Protein AF-A0A3C0NN36-F1 (afdb_monomer_lite)

Secondary structure (DSSP, 8-state):
-----------------------PPP-----------EEE--HHHHHHHHS---PPPTT-EEEEEEEE-SSS-EEEEEEEETTEEEEEEEEE-SS----S------SEEEE--STT--EEEE-TTS-EEEEEEETTTTEEEEEEESS---HHHHHHHHHHHTHHHHSTTHHHHHHHHHHHHHHHHHH--TTSTTHHHHHHHHHHHHHHHHHHH---HHHHHHHHHHHHHTS-HHHHHHHHHHHHHHHHHHHHHHSTTHHHHHHHTT---SS-S---HHHHHHHHHTT---

Structure (mmCIF, N/CA/C/O backbone):
data_AF-A0A3C0NN36-F1
#
_entry.id   AF-A0A3C0NN36-F1
#
loop_
_atom_site.group_PDB
_atom_site.id
_atom_site.type_symbol
_atom_site.label_atom_id
_atom_site.label_alt_id
_atom_site.label_comp_id
_atom_site.label_asym_id
_atom_site.label_entity_id
_atom_site.label_seq_id
_atom_site.pdbx_PDB_ins_code
_atom_site.Cartn_x
_atom_site.Cartn_y
_atom_site.Cartn_z
_atom_site.occupancy
_atom_site.B_iso_or_equiv
_atom_site.auth_seq_id
_atom_site.auth_comp_id
_atom_site.auth_asym_id
_atom_site.auth_atom_id
_atom_site.pdbx_PDB_model_num
ATOM 1 N N . MET A 1 1 ? 16.542 -74.722 32.883 1.00 35.75 1 MET A N 1
ATOM 2 C CA . MET A 1 1 ? 17.658 -73.928 33.433 1.00 35.75 1 MET A CA 1
ATOM 3 C C . MET A 1 1 ? 17.078 -72.671 34.046 1.00 35.75 1 MET A C 1
ATOM 5 O O . MET A 1 1 ? 16.357 -71.984 33.346 1.00 35.75 1 MET A O 1
ATOM 9 N N . LYS A 1 2 ? 17.366 -72.467 35.339 1.00 32.50 2 LYS A N 1
ATOM 10 C CA . LYS A 1 2 ? 17.541 -71.186 36.047 1.00 32.50 2 LYS A CA 1
ATOM 11 C C . LYS A 1 2 ? 16.481 -70.099 35.776 1.00 32.50 2 LYS A C 1
ATOM 13 O O . LYS A 1 2 ? 16.510 -69.472 34.733 1.00 32.50 2 LYS A O 1
ATOM 18 N N . HIS A 1 3 ? 15.545 -69.918 36.720 1.00 31.27 3 HIS A N 1
ATOM 19 C CA . HIS A 1 3 ? 15.544 -68.795 37.695 1.00 31.27 3 HIS A CA 1
ATOM 20 C C . HIS A 1 3 ? 14.822 -67.567 37.094 1.00 31.27 3 HIS A C 1
ATOM 22 O O . HIS A 1 3 ? 15.122 -67.204 35.975 1.00 31.27 3 HIS A O 1
ATOM 28 N N . ILE A 1 4 ? 13.852 -66.873 37.694 1.00 40.53 4 ILE A N 1
ATOM 29 C CA . ILE A 1 4 ? 13.549 -66.502 39.087 1.00 40.53 4 ILE A CA 1
ATOM 30 C C . ILE A 1 4 ? 12.122 -65.882 39.019 1.00 40.53 4 ILE A C 1
ATOM 32 O O . ILE A 1 4 ? 11.833 -65.160 38.076 1.00 40.53 4 ILE A O 1
ATOM 36 N N . ALA A 1 5 ? 11.138 -66.353 39.799 1.00 37.25 5 ALA A N 1
ATOM 37 C CA . ALA A 1 5 ? 10.715 -65.777 41.090 1.00 37.25 5 ALA A CA 1
ATOM 38 C C . ALA A 1 5 ? 10.048 -64.378 40.943 1.00 37.25 5 ALA A C 1
ATOM 40 O O . ALA A 1 5 ? 10.604 -63.518 40.286 1.00 37.25 5 ALA A O 1
ATOM 41 N N . LYS A 1 6 ? 8.913 -64.020 41.562 1.00 36.88 6 LYS A N 1
ATOM 42 C CA . LYS A 1 6 ? 8.220 -64.523 42.761 1.00 36.88 6 LYS A CA 1
ATOM 43 C C . LYS A 1 6 ? 7.000 -63.593 43.029 1.00 36.88 6 LYS A C 1
ATOM 45 O O . LYS A 1 6 ? 7.168 -62.395 42.865 1.00 36.88 6 LYS A O 1
ATOM 50 N N . ILE A 1 7 ? 5.913 -64.149 43.600 1.00 42.41 7 ILE A N 1
ATOM 51 C CA . ILE A 1 7 ? 5.142 -63.615 44.767 1.00 42.41 7 ILE A CA 1
ATOM 52 C C . ILE A 1 7 ? 4.245 -62.372 44.533 1.00 42.41 7 ILE A C 1
ATOM 54 O O . ILE A 1 7 ? 4.654 -61.451 43.854 1.00 42.41 7 ILE A O 1
ATOM 58 N N . PHE A 1 8 ? 3.072 -62.163 45.148 1.00 36.00 8 PHE A N 1
ATOM 59 C CA . PHE A 1 8 ? 2.080 -62.922 45.939 1.00 36.00 8 PHE A 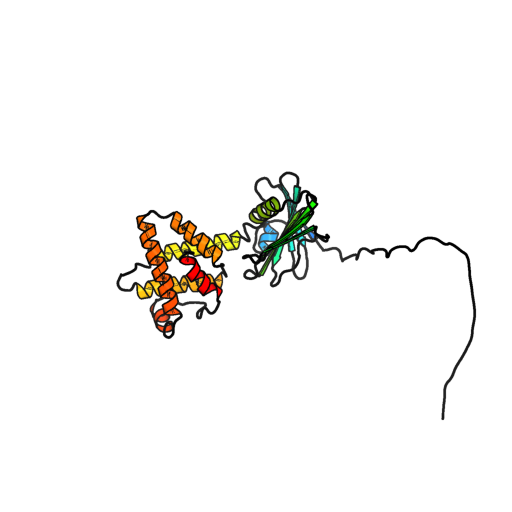CA 1
ATOM 60 C C . PHE A 1 8 ? 1.055 -61.873 46.443 1.00 36.00 8 PHE A C 1
ATOM 62 O O . PHE A 1 8 ? 1.463 -60.762 46.755 1.00 36.00 8 PHE A O 1
ATOM 69 N N . CYS A 1 9 ? -0.208 -62.286 46.612 1.00 29.52 9 CYS A N 1
ATOM 70 C CA . CYS A 1 9 ? -1.279 -61.714 47.462 1.00 29.52 9 CYS A CA 1
ATOM 71 C C . CYS A 1 9 ? -1.789 -60.270 47.247 1.00 29.52 9 CYS A C 1
ATOM 73 O O . CYS A 1 9 ? -1.018 -59.326 47.243 1.00 29.52 9 CYS A O 1
ATOM 75 N N . LEU A 1 10 ? -3.086 -60.028 46.988 1.00 30.42 10 LEU A N 1
ATOM 76 C CA . LEU A 1 10 ? -4.336 -60.278 47.757 1.00 30.42 10 LEU A CA 1
ATOM 77 C C . LEU A 1 10 ? -4.675 -59.121 48.724 1.00 30.42 10 LEU A C 1
ATOM 79 O O . LEU A 1 10 ? -3.832 -58.756 49.530 1.00 30.42 10 LEU A O 1
ATOM 83 N N . LEU A 1 11 ? -5.948 -58.680 48.662 1.00 31.83 11 LEU A N 1
ATOM 84 C CA . LEU A 1 11 ? -6.780 -57.861 49.583 1.00 31.83 11 LEU A CA 1
ATOM 85 C C . LEU A 1 11 ? -7.276 -56.551 48.933 1.00 31.83 11 LEU A C 1
ATOM 87 O O . LEU A 1 11 ? -6.484 -55.689 48.590 1.00 31.83 11 LEU A O 1
ATOM 91 N N . LEU A 1 12 ? -8.551 -56.447 48.530 1.00 31.83 12 LEU A N 1
ATOM 92 C CA . LEU A 1 12 ? -9.791 -56.303 49.326 1.00 31.83 12 LEU A CA 1
ATOM 93 C C . LEU A 1 12 ? -9.972 -54.877 49.876 1.00 31.83 12 LEU A C 1
ATOM 95 O O . LEU A 1 12 ? -9.331 -54.524 50.855 1.00 31.83 12 LEU A O 1
ATOM 99 N N . ALA A 1 13 ? -10.922 -54.123 49.312 1.00 33.84 13 ALA A N 1
ATOM 100 C CA . ALA A 1 13 ? -11.957 -53.414 50.076 1.00 33.84 13 ALA A CA 1
ATOM 101 C C . ALA A 1 13 ? -12.976 -52.769 49.125 1.00 33.84 13 ALA A C 1
ATOM 103 O O . ALA A 1 13 ? -12.700 -51.803 48.421 1.00 33.84 13 ALA A O 1
ATOM 104 N N . LEU A 1 14 ? -14.171 -53.351 49.141 1.00 31.34 14 LEU A N 1
ATOM 105 C CA . LEU A 1 14 ? -15.416 -52.806 48.630 1.00 31.34 14 LEU A CA 1
ATOM 106 C C . LEU A 1 14 ? -15.904 -51.730 49.617 1.00 31.34 14 LEU A C 1
ATOM 108 O O . LEU A 1 14 ? -16.084 -52.041 50.793 1.00 31.34 14 LEU A O 1
ATOM 112 N N . VAL A 1 15 ? -16.174 -50.508 49.154 1.00 39.72 15 VAL A N 1
ATOM 113 C CA . VAL A 1 15 ? -17.079 -49.578 49.849 1.00 39.72 15 VAL A CA 1
ATOM 114 C C . VAL A 1 15 ? -18.108 -49.085 48.836 1.00 39.72 15 VAL A C 1
ATOM 116 O O . VAL A 1 15 ? -17.800 -48.337 47.915 1.00 39.72 15 VAL A O 1
ATOM 119 N N . LEU A 1 16 ? -19.334 -49.572 49.010 1.00 35.75 16 LEU A N 1
ATOM 120 C CA . LEU A 1 16 ? -20.566 -49.033 48.443 1.00 35.75 16 LEU A CA 1
ATOM 121 C C . LEU A 1 16 ? -21.099 -47.950 49.386 1.00 35.75 16 LEU A C 1
ATOM 123 O O . LEU A 1 16 ? -21.159 -48.201 50.586 1.00 35.75 16 LEU A O 1
ATOM 127 N N . LEU A 1 17 ? -21.529 -46.814 48.827 1.00 36.34 17 LEU A N 1
ATOM 128 C CA . LEU A 1 17 ? -22.678 -45.973 49.225 1.00 36.34 17 LEU A CA 1
ATOM 129 C C . LEU A 1 17 ? -22.714 -44.790 48.233 1.00 36.34 17 LEU A C 1
ATOM 131 O O . LEU A 1 17 ? -21.846 -43.929 48.254 1.00 36.34 17 LEU A O 1
ATOM 135 N N . ALA A 1 18 ? -23.492 -44.898 47.155 1.00 37.09 18 ALA A N 1
ATOM 136 C CA . ALA A 1 18 ? -24.889 -44.456 47.043 1.00 37.09 18 ALA A CA 1
ATOM 137 C C . ALA A 1 18 ? -25.019 -42.950 46.736 1.00 37.09 18 ALA A C 1
ATOM 139 O O . ALA A 1 18 ? -24.800 -42.105 47.595 1.00 37.09 18 ALA A O 1
ATOM 140 N N . GLY A 1 19 ? -25.438 -42.644 45.503 1.00 29.39 19 GLY A N 1
ATOM 141 C CA . GLY A 1 19 ? -25.801 -41.299 45.058 1.00 29.39 19 GLY A CA 1
ATOM 142 C C . GLY A 1 19 ? -26.013 -41.230 43.545 1.00 29.39 19 GLY A C 1
ATOM 143 O O . GLY A 1 19 ? -25.110 -40.855 42.809 1.00 29.39 19 GLY A O 1
ATOM 144 N N . CYS A 1 20 ? -27.196 -41.625 43.066 1.00 34.19 20 CYS A N 1
ATOM 145 C CA . CYS A 1 20 ? -27.633 -41.353 41.696 1.00 34.19 20 CYS A CA 1
ATOM 146 C C . CYS A 1 20 ? -27.751 -39.839 41.466 1.00 34.19 20 CYS A C 1
ATOM 148 O O . CYS A 1 20 ? -28.441 -39.164 42.227 1.00 34.19 20 CYS A O 1
ATOM 150 N N . GLY A 1 21 ? -27.186 -39.327 40.371 1.00 30.84 21 GLY A N 1
ATOM 151 C CA . GLY A 1 21 ? -27.529 -37.993 39.886 1.00 30.84 21 GLY A CA 1
ATOM 152 C C . GLY A 1 21 ? -26.553 -37.415 38.868 1.00 30.84 21 GLY A C 1
ATOM 153 O O . GLY A 1 21 ? -25.523 -36.892 39.259 1.00 30.84 21 GLY A O 1
ATOM 154 N N . ARG A 1 22 ? -26.972 -37.429 37.594 1.00 29.44 22 ARG A N 1
ATOM 155 C CA . ARG A 1 22 ? -26.527 -36.576 36.471 1.00 29.44 22 ARG A CA 1
ATOM 156 C C . ARG A 1 22 ? -25.061 -36.715 36.025 1.00 29.44 22 ARG A C 1
ATOM 158 O O . ARG A 1 22 ? -24.128 -36.344 36.720 1.00 29.44 22 ARG A O 1
ATOM 165 N N . THR A 1 23 ? -24.892 -37.173 34.785 1.00 31.81 23 THR A N 1
ATOM 166 C CA . THR A 1 23 ? -23.692 -36.962 33.965 1.00 31.81 23 THR A CA 1
ATOM 167 C C . THR A 1 23 ? -23.303 -35.484 33.989 1.00 31.81 23 THR A C 1
ATOM 169 O O . THR A 1 23 ? -24.017 -34.651 33.431 1.00 31.81 23 THR A O 1
ATOM 172 N N . ALA A 1 24 ? -22.199 -35.164 34.663 1.00 32.88 24 ALA A N 1
ATOM 173 C CA . ALA A 1 24 ? -21.549 -33.870 34.548 1.00 32.88 24 ALA A CA 1
ATOM 174 C C . ALA A 1 24 ? -20.870 -33.789 33.174 1.00 32.88 24 ALA A C 1
ATOM 176 O O . ALA A 1 24 ? -20.161 -34.713 32.771 1.00 32.88 24 ALA A O 1
ATOM 177 N N . ALA A 1 25 ? -21.147 -32.705 32.452 1.00 33.16 25 ALA A N 1
ATOM 178 C CA . ALA A 1 25 ? -20.439 -32.325 31.238 1.00 33.16 25 ALA A CA 1
ATOM 179 C C . ALA A 1 25 ? -18.929 -32.186 31.526 1.00 33.16 25 ALA A C 1
ATOM 181 O O . ALA A 1 25 ? -18.571 -31.858 32.662 1.00 33.16 25 ALA A O 1
ATOM 182 N N . PRO A 1 26 ? -18.046 -32.423 30.538 1.00 36.31 26 PRO A N 1
ATOM 183 C CA . PRO A 1 26 ? -16.626 -32.157 30.712 1.00 36.31 26 PRO A CA 1
ATOM 184 C C . PRO A 1 26 ? -16.450 -30.677 31.061 1.00 36.31 26 PRO A C 1
ATOM 186 O O . PRO A 1 26 ? -16.914 -29.790 30.348 1.00 36.31 26 PRO A O 1
ATOM 189 N N . THR A 1 27 ? -15.835 -30.418 32.209 1.00 32.06 27 THR A N 1
ATOM 190 C CA . THR A 1 27 ? -15.406 -29.087 32.618 1.00 32.06 27 THR A CA 1
ATOM 191 C C . THR A 1 27 ? -14.339 -28.613 31.642 1.00 32.06 27 THR A C 1
ATOM 193 O O . THR A 1 27 ? -13.264 -29.206 31.579 1.00 32.06 27 THR A O 1
ATOM 196 N N . ASN A 1 28 ? -14.644 -27.556 30.888 1.00 43.16 28 ASN A N 1
ATOM 197 C CA . ASN A 1 28 ? -13.643 -26.750 30.201 1.00 43.16 28 ASN A CA 1
ATOM 198 C C . ASN A 1 28 ? -12.726 -26.161 31.274 1.00 43.16 28 ASN A C 1
ATOM 200 O O . ASN A 1 28 ? -13.074 -25.167 31.913 1.00 43.16 28 ASN A O 1
ATOM 204 N N . GLU A 1 29 ? -11.587 -26.802 31.521 1.00 33.44 29 GLU A N 1
ATOM 205 C CA . GLU A 1 29 ? -10.509 -26.120 32.218 1.00 33.44 29 GLU A CA 1
ATOM 206 C C . GLU A 1 29 ? -10.035 -24.986 31.303 1.00 33.44 29 GLU A C 1
ATOM 208 O O . GLU A 1 29 ? -9.708 -25.248 30.141 1.00 33.44 29 GLU A O 1
ATOM 213 N N . PRO A 1 30 ? -10.027 -23.726 31.770 1.00 42.69 30 P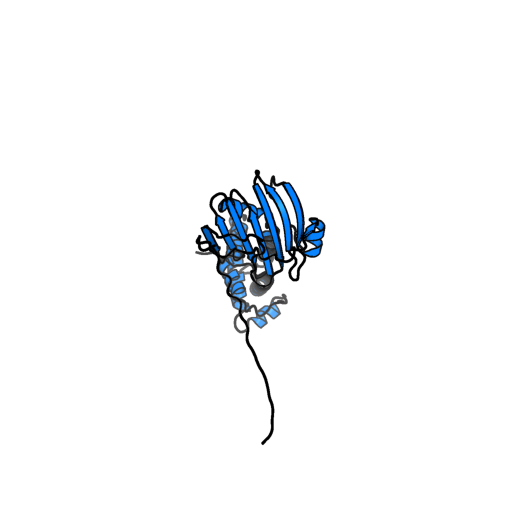RO A N 1
ATOM 214 C CA . PRO A 1 30 ? -9.359 -22.676 31.032 1.00 42.69 30 PRO A CA 1
ATOM 215 C C . PRO A 1 30 ? -7.890 -23.080 30.967 1.00 42.69 30 PRO A C 1
ATOM 217 O O . PRO A 1 30 ? -7.223 -23.180 31.997 1.00 42.69 30 PRO A O 1
ATOM 220 N N . THR A 1 31 ? -7.388 -23.353 29.766 1.00 43.16 31 THR A N 1
ATOM 221 C CA . THR A 1 31 ? -5.952 -23.429 29.522 1.00 43.16 31 THR A CA 1
ATOM 222 C C . THR A 1 31 ? -5.362 -22.107 29.985 1.00 43.16 31 THR A C 1
ATOM 224 O O . THR A 1 31 ? -5.487 -21.091 29.306 1.00 43.16 31 THR A O 1
ATOM 227 N N . THR A 1 32 ? -4.766 -22.102 31.177 1.00 44.03 32 THR A N 1
ATOM 228 C CA . THR A 1 32 ? -3.974 -20.989 31.689 1.00 44.03 32 THR A CA 1
ATOM 229 C C . THR A 1 32 ? -2.731 -20.890 30.816 1.00 44.03 32 THR A C 1
ATOM 231 O O . THR A 1 32 ? -1.690 -21.470 31.127 1.00 44.03 32 THR A O 1
ATOM 234 N N . GLY A 1 33 ? -2.869 -20.213 29.675 1.00 46.41 33 GLY A N 1
ATOM 235 C CA . GLY A 1 33 ? -1.741 -19.721 28.905 1.00 46.41 33 GLY A CA 1
ATOM 236 C C . GLY A 1 33 ? -0.891 -18.851 29.821 1.00 46.41 33 GLY A C 1
ATOM 237 O O . GLY A 1 33 ? -1.427 -18.110 30.650 1.00 46.41 33 GLY A O 1
ATOM 238 N N . MET A 1 34 ? 0.430 -18.997 29.728 1.00 51.78 34 MET A N 1
ATOM 239 C CA . MET A 1 34 ? 1.367 -18.099 30.403 1.00 51.78 34 MET A CA 1
ATOM 240 C C . MET A 1 34 ? 0.909 -16.645 30.215 1.00 51.78 34 MET A C 1
ATOM 242 O O . MET A 1 34 ? 0.470 -16.305 29.114 1.00 51.78 34 MET A O 1
ATOM 246 N N . PRO A 1 35 ? 0.979 -15.798 31.259 1.00 46.66 35 PRO A N 1
ATOM 247 C CA . PRO A 1 35 ? 0.617 -14.398 31.126 1.00 46.66 35 PRO A CA 1
ATOM 248 C C . PRO A 1 35 ? 1.449 -13.806 29.995 1.00 46.66 35 PRO A C 1
ATOM 250 O O . PRO A 1 35 ? 2.678 -13.837 30.044 1.00 46.66 35 PRO A O 1
ATOM 253 N N . ASN A 1 36 ? 0.757 -13.327 28.967 1.00 54.31 36 ASN A N 1
ATOM 254 C CA . ASN A 1 36 ? 1.362 -12.609 27.867 1.00 54.31 36 ASN A CA 1
ATOM 255 C C . ASN A 1 36 ? 2.050 -11.375 28.477 1.00 54.31 36 ASN A C 1
ATOM 257 O O . ASN A 1 36 ? 1.334 -10.551 29.056 1.00 54.31 36 ASN A O 1
ATOM 261 N N . PRO A 1 37 ? 3.392 -11.268 28.485 1.00 75.12 37 PRO A N 1
ATOM 262 C CA . PRO A 1 37 ? 4.069 -10.198 29.198 1.00 75.12 37 PRO A CA 1
ATOM 263 C C . PRO A 1 37 ? 3.862 -8.886 28.436 1.00 75.12 37 PRO A C 1
ATOM 265 O O . PRO A 1 37 ? 4.662 -8.501 27.588 1.00 75.12 37 PRO A O 1
ATOM 268 N N . GLN A 1 38 ? 2.744 -8.219 28.721 1.00 85.94 38 GLN A N 1
ATOM 269 C CA . GLN A 1 38 ? 2.460 -6.879 28.233 1.00 85.94 38 GLN A CA 1
ATOM 270 C C . GLN A 1 38 ? 3.318 -5.894 29.020 1.00 85.94 38 GLN A C 1
ATOM 272 O O . GLN A 1 38 ? 3.230 -5.806 30.247 1.00 85.94 38 GLN A O 1
ATOM 277 N N . LYS A 1 39 ? 4.157 -5.155 28.304 1.00 90.62 39 LYS A N 1
ATOM 278 C CA . LYS A 1 39 ? 4.941 -4.048 28.830 1.00 90.62 39 LYS A CA 1
ATOM 279 C C . LYS A 1 39 ? 4.281 -2.751 28.378 1.00 90.62 39 LYS A C 1
ATOM 281 O O . LYS A 1 39 ? 4.129 -2.532 27.181 1.00 90.62 39 LYS A O 1
ATOM 286 N N . GLU A 1 40 ? 3.893 -1.904 29.324 1.00 94.31 40 GLU A N 1
ATOM 287 C CA . GLU A 1 40 ? 3.430 -0.546 29.019 1.00 94.31 40 GLU A CA 1
ATOM 288 C C . GLU A 1 40 ? 4.513 0.214 28.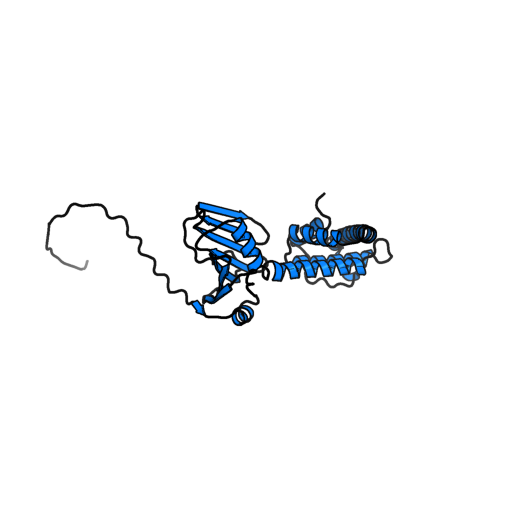239 1.00 94.31 40 GLU A C 1
ATOM 290 O O . GLU A 1 40 ? 5.712 0.055 28.501 1.00 94.31 40 GLU A O 1
ATOM 295 N N . SER A 1 41 ? 4.096 0.984 27.239 1.00 92.75 41 SER A N 1
ATOM 296 C CA . SER A 1 41 ? 4.987 1.600 26.260 1.00 92.75 41 SER A CA 1
ATOM 297 C C . SER A 1 41 ? 4.486 2.986 25.838 1.00 92.75 41 SER A C 1
ATOM 299 O O . SER A 1 41 ? 3.672 3.611 26.511 1.00 92.75 41 SER A O 1
ATOM 301 N N . SER A 1 42 ? 5.019 3.510 24.739 1.00 88.38 42 SER A N 1
ATOM 302 C CA . SER A 1 42 ? 4.649 4.801 24.164 1.00 88.38 42 SER A CA 1
ATOM 303 C C . SER A 1 42 ? 4.729 4.745 22.644 1.00 88.38 42 SER A C 1
ATOM 305 O O . SER A 1 42 ? 5.466 3.930 22.087 1.00 88.38 42 SER A O 1
ATOM 307 N N . GLU A 1 43 ? 4.046 5.669 21.973 1.00 83.12 43 GLU A N 1
ATOM 308 C CA . GLU A 1 43 ? 4.137 5.852 20.520 1.00 83.12 43 GLU A CA 1
ATOM 309 C C . GLU A 1 43 ? 5.596 5.952 20.030 1.00 83.12 43 GLU A C 1
ATOM 311 O O . GLU A 1 43 ? 5.974 5.299 19.061 1.00 83.12 43 GLU A O 1
ATOM 316 N N . SER A 1 44 ? 6.456 6.705 20.731 1.00 73.19 44 SER A N 1
ATOM 317 C CA . SER A 1 44 ? 7.871 6.858 20.354 1.00 73.19 44 SER A CA 1
ATOM 318 C C . SER A 1 44 ? 8.682 5.564 20.489 1.00 73.19 44 SER A C 1
ATOM 320 O O . SER A 1 44 ? 9.579 5.309 19.682 1.00 73.19 44 SER A O 1
ATOM 322 N N . GLU A 1 45 ? 8.394 4.739 21.500 1.00 79.88 45 GLU A N 1
ATOM 323 C CA . GLU A 1 45 ? 9.050 3.435 21.665 1.00 79.88 45 GLU A CA 1
ATOM 324 C C . GLU A 1 45 ? 8.573 2.448 20.593 1.00 79.88 45 GLU A C 1
ATOM 326 O O . GLU A 1 45 ? 9.394 1.732 20.017 1.00 79.88 45 GLU A O 1
ATOM 331 N N . ILE A 1 46 ? 7.279 2.470 20.260 1.00 81.19 46 ILE A N 1
ATOM 332 C CA . ILE A 1 46 ? 6.708 1.680 19.165 1.00 81.19 46 ILE A CA 1
ATOM 333 C C . ILE A 1 46 ? 7.348 2.076 17.831 1.00 81.19 46 ILE A C 1
ATOM 335 O O . ILE A 1 46 ? 7.864 1.204 17.136 1.00 81.19 46 ILE A O 1
ATOM 339 N N . LEU A 1 47 ? 7.439 3.371 17.519 1.00 75.25 47 LEU A N 1
ATOM 340 C CA . LEU A 1 47 ? 8.124 3.855 16.317 1.00 75.25 47 LEU A CA 1
ATOM 341 C C . LEU A 1 47 ? 9.581 3.390 16.263 1.00 75.25 47 LEU A C 1
ATOM 343 O O . LEU A 1 47 ? 10.043 2.903 15.236 1.00 75.25 47 LEU A O 1
ATOM 347 N N . THR A 1 48 ? 10.303 3.493 17.378 1.00 69.56 48 THR A N 1
ATOM 348 C CA . THR A 1 48 ? 11.715 3.089 17.439 1.00 69.56 48 THR A CA 1
ATOM 349 C C . THR A 1 48 ? 11.896 1.590 17.197 1.00 69.56 48 THR A C 1
ATOM 351 O O . THR A 1 48 ? 12.859 1.182 16.552 1.00 69.56 48 THR A O 1
ATOM 354 N N . ARG A 1 49 ? 10.997 0.757 17.731 1.00 76.38 49 ARG A N 1
ATOM 355 C CA . ARG A 1 49 ? 11.140 -0.704 17.697 1.00 76.38 49 ARG A CA 1
ATOM 356 C C . ARG A 1 49 ? 10.558 -1.341 16.439 1.00 76.38 49 ARG A C 1
ATOM 358 O O . ARG A 1 49 ? 11.103 -2.330 15.965 1.00 76.38 49 ARG A O 1
ATOM 365 N N . PHE A 1 50 ? 9.461 -0.794 15.933 1.00 77.00 50 PHE A N 1
ATOM 366 C CA . PHE A 1 50 ? 8.679 -1.375 14.843 1.00 77.00 50 PHE A CA 1
ATOM 367 C C . PHE A 1 50 ? 8.766 -0.566 13.547 1.00 77.00 50 PHE A C 1
ATOM 369 O O . PHE A 1 50 ? 8.284 -1.028 12.519 1.00 77.00 50 PHE A O 1
ATOM 376 N N . GLY A 1 51 ? 9.370 0.626 13.578 1.00 69.69 51 GLY A N 1
ATOM 377 C CA . GLY A 1 51 ? 9.524 1.480 12.400 1.00 69.69 51 GLY A CA 1
ATOM 378 C C . GLY A 1 51 ? 8.215 2.093 11.901 1.00 69.69 51 GLY A C 1
ATOM 379 O O . GLY A 1 51 ? 8.185 2.607 10.789 1.00 69.69 51 GLY A O 1
ATOM 380 N N . THR A 1 52 ? 7.142 2.045 12.696 1.00 69.12 52 THR A N 1
ATOM 381 C CA . THR A 1 52 ? 5.810 2.510 12.294 1.00 69.12 52 THR A CA 1
ATOM 382 C C . THR A 1 52 ? 5.097 3.277 13.405 1.00 69.12 52 THR A C 1
ATOM 384 O O . THR A 1 52 ? 5.416 3.139 14.586 1.00 69.12 52 THR A O 1
ATOM 387 N N . VAL A 1 53 ? 4.108 4.077 13.013 1.00 71.69 53 VAL A N 1
ATOM 388 C CA . VAL A 1 53 ? 3.199 4.795 13.911 1.00 71.69 53 VAL A CA 1
ATOM 389 C C . VAL A 1 53 ? 1.805 4.196 13.757 1.00 71.69 53 VAL A C 1
ATOM 391 O O . VAL A 1 53 ? 1.329 4.025 12.639 1.00 71.69 53 VAL A O 1
ATOM 394 N N . MET A 1 54 ? 1.130 3.908 14.869 1.00 79.88 54 MET A N 1
ATOM 395 C CA . MET A 1 54 ? -0.309 3.629 14.858 1.00 79.88 54 MET A CA 1
ATOM 396 C C . MET A 1 54 ? -1.040 4.962 14.977 1.00 79.88 54 MET A C 1
ATOM 398 O O . MET A 1 54 ? -0.908 5.641 15.993 1.00 79.88 54 MET A O 1
ATOM 402 N N . ARG A 1 55 ? -1.764 5.377 13.931 1.00 82.56 55 ARG A N 1
ATOM 403 C CA . ARG A 1 55 ? -2.478 6.658 13.958 1.00 82.56 55 ARG A CA 1
ATOM 404 C C . ARG A 1 55 ? -3.727 6.537 14.813 1.00 82.56 55 ARG A C 1
ATOM 406 O O . ARG A 1 55 ? -4.494 5.591 14.684 1.00 82.56 55 ARG A O 1
ATOM 413 N N . LEU A 1 56 ? -3.952 7.533 15.656 1.00 89.12 56 LEU A N 1
ATOM 414 C CA . LEU A 1 56 ? -5.235 7.691 16.320 1.00 89.12 56 LEU A CA 1
ATOM 415 C C . LEU A 1 56 ? -6.251 8.264 15.311 1.00 89.12 56 LEU A C 1
ATOM 417 O O . LEU A 1 56 ? -5.960 9.316 14.734 1.00 89.12 56 LEU A O 1
ATOM 421 N N . PRO A 1 57 ? -7.415 7.619 15.102 1.00 88.44 57 PRO A N 1
ATOM 422 C CA . PRO A 1 57 ? -8.490 8.148 14.262 1.00 88.44 57 PRO A CA 1
ATOM 423 C C . PRO A 1 57 ? -8.970 9.520 14.732 1.00 88.44 57 PRO A C 1
ATOM 425 O O . PRO A 1 57 ? -8.842 9.862 15.915 1.00 88.44 57 PRO A O 1
ATOM 428 N N . GLU A 1 58 ? -9.562 10.303 13.829 1.00 85.25 58 GLU A N 1
ATOM 429 C CA . GLU A 1 58 ? -10.066 11.630 14.193 1.00 85.25 58 GLU A CA 1
ATOM 430 C C . GLU A 1 58 ? -11.132 11.523 15.300 1.00 85.25 58 GLU A C 1
ATOM 432 O O . GLU A 1 58 ? -12.085 10.752 15.216 1.00 85.25 58 GLU A O 1
ATOM 437 N N . GLY A 1 59 ? -10.958 12.293 16.379 1.00 90.44 59 GLY A N 1
ATOM 438 C CA . GLY A 1 59 ? -11.851 12.252 17.542 1.00 90.44 59 GLY A CA 1
ATOM 439 C C . GLY A 1 59 ? -11.636 11.061 18.485 1.00 90.44 59 GLY A C 1
ATOM 440 O O . GLY A 1 59 ? -12.335 10.965 19.496 1.00 90.44 59 GLY A O 1
ATOM 441 N N . GLY A 1 60 ? -10.672 10.182 18.197 1.00 93.94 60 GLY A N 1
ATOM 442 C CA . GLY A 1 60 ? -10.246 9.124 19.105 1.00 93.94 60 GLY A CA 1
ATOM 443 C C . GLY A 1 60 ? -9.498 9.665 20.325 1.00 93.94 60 GLY A C 1
ATOM 444 O O . GLY A 1 60 ? -8.917 10.752 20.303 1.00 93.94 60 GLY A O 1
ATOM 445 N N . LEU A 1 61 ? -9.488 8.882 21.400 1.00 95.50 61 LEU A N 1
ATOM 446 C CA . LEU A 1 61 ? -8.695 9.124 22.603 1.00 95.50 61 LEU A CA 1
ATOM 447 C C . LEU A 1 61 ? -7.853 7.885 22.888 1.00 95.50 61 LEU A C 1
ATOM 449 O O . LEU A 1 61 ? -8.412 6.813 23.097 1.00 95.50 61 LEU A O 1
ATOM 453 N N . VAL A 1 62 ? -6.525 8.026 22.884 1.00 95.75 62 VAL A N 1
ATOM 454 C CA . VAL A 1 62 ? -5.632 6.939 23.308 1.00 95.75 62 VAL A CA 1
ATOM 455 C C . VAL A 1 62 ? -5.831 6.703 24.797 1.00 95.75 62 VAL A C 1
ATOM 457 O O . VAL A 1 62 ? -5.708 7.636 25.592 1.00 95.75 62 VAL A O 1
ATOM 460 N N . ASP A 1 63 ? -6.083 5.449 25.145 1.00 94.94 63 ASP A N 1
ATOM 461 C CA . ASP A 1 63 ? -6.112 4.990 26.524 1.00 94.94 63 ASP A CA 1
ATOM 462 C C . ASP A 1 63 ? -4.693 4.597 26.949 1.00 94.94 63 ASP A C 1
ATOM 464 O O . ASP A 1 63 ? -4.146 5.189 27.874 1.00 94.94 63 ASP A O 1
ATOM 468 N N . ASP A 1 64 ? -4.060 3.676 26.209 1.00 95.81 64 ASP A N 1
ATOM 469 C CA . ASP A 1 64 ? -2.745 3.123 26.544 1.00 95.81 64 ASP A CA 1
ATOM 470 C C . ASP A 1 64 ? -1.986 2.597 25.309 1.00 95.81 64 ASP A C 1
ATOM 472 O O . ASP A 1 64 ? -2.580 2.198 24.302 1.00 95.81 64 ASP A O 1
ATOM 476 N N . TYR A 1 65 ? -0.660 2.488 25.441 1.00 94.62 65 TYR A N 1
ATOM 477 C CA . TYR A 1 65 ? 0.209 1.749 24.521 1.00 94.62 65 TYR A CA 1
ATOM 478 C C . TYR A 1 65 ? 0.890 0.584 25.238 1.00 94.62 65 TYR A C 1
ATOM 480 O O . TYR A 1 65 ? 1.402 0.738 26.348 1.00 94.62 65 TYR A O 1
ATOM 488 N N . PHE A 1 66 ? 0.989 -0.562 24.569 1.00 95.19 66 PHE A N 1
ATOM 489 C CA . PHE A 1 66 ? 1.711 -1.728 25.072 1.00 95.19 66 PHE A CA 1
ATOM 490 C C . PHE A 1 66 ? 2.614 -2.334 24.002 1.00 95.19 66 PHE A C 1
ATOM 492 O O . PHE A 1 66 ? 2.353 -2.251 22.803 1.00 95.19 66 PHE A O 1
ATOM 499 N N . ILE A 1 67 ? 3.665 -3.008 24.456 1.00 93.88 67 ILE A N 1
ATOM 500 C CA . ILE A 1 67 ? 4.397 -3.989 23.667 1.00 93.88 67 ILE A CA 1
ATOM 501 C C . ILE A 1 67 ? 4.203 -5.344 24.326 1.00 93.88 67 ILE A C 1
ATOM 503 O O . ILE A 1 67 ? 4.471 -5.538 25.512 1.00 93.88 67 ILE A O 1
ATOM 507 N N . ILE A 1 68 ? 3.720 -6.283 23.536 1.00 93.81 68 ILE A N 1
ATOM 508 C CA . ILE A 1 68 ? 3.574 -7.675 23.906 1.00 93.81 68 ILE A CA 1
ATOM 509 C C . ILE A 1 68 ? 4.882 -8.378 23.551 1.00 93.81 68 ILE A C 1
ATOM 511 O O . ILE A 1 68 ? 5.224 -8.508 22.375 1.00 93.81 68 ILE A O 1
ATOM 515 N N . GLU A 1 69 ? 5.629 -8.797 24.568 1.00 89.56 69 GLU A N 1
ATOM 516 C CA . GLU A 1 69 ? 6.936 -9.425 24.382 1.00 89.56 69 GLU A CA 1
ATOM 517 C C . GLU A 1 69 ? 6.807 -10.899 23.973 1.00 89.56 69 GLU A C 1
ATOM 519 O O . GLU A 1 69 ? 6.080 -11.678 24.589 1.00 89.56 69 GLU A O 1
ATOM 524 N N . GLY A 1 70 ? 7.569 -11.294 22.956 1.00 83.88 70 GLY A N 1
ATOM 525 C CA . GLY A 1 70 ? 7.582 -12.645 22.402 1.00 83.88 70 GLY A CA 1
ATOM 526 C C . GLY A 1 70 ? 8.571 -12.763 21.244 1.00 83.88 70 GLY A C 1
ATOM 527 O O . GLY A 1 70 ? 9.218 -11.778 20.885 1.00 83.88 70 GLY A O 1
ATOM 528 N N . GLU A 1 71 ? 8.675 -13.963 20.662 1.00 80.06 71 GLU A N 1
ATOM 529 C CA . GLU A 1 71 ? 9.495 -14.217 19.463 1.00 80.06 71 GLU A CA 1
ATOM 530 C C . GLU A 1 71 ? 9.123 -13.254 18.328 1.00 80.06 71 GLU A C 1
ATOM 532 O O . GLU A 1 71 ? 9.999 -12.600 17.768 1.00 80.06 71 GLU A O 1
ATOM 537 N N . ASN A 1 72 ? 7.818 -13.063 18.115 1.00 84.00 72 ASN A N 1
ATOM 538 C CA . ASN A 1 72 ? 7.269 -11.980 17.310 1.00 84.00 72 ASN A CA 1
ATOM 539 C C . ASN A 1 72 ? 6.570 -10.998 18.251 1.00 84.00 72 ASN A C 1
ATOM 541 O O . ASN A 1 72 ? 5.450 -11.234 18.704 1.00 84.00 72 ASN A O 1
ATOM 545 N N . SER A 1 73 ? 7.277 -9.934 18.627 1.00 90.44 73 SER A N 1
ATOM 546 C CA . SER A 1 73 ? 6.709 -8.913 19.509 1.00 90.44 73 SER A CA 1
ATOM 547 C C . SER A 1 73 ? 5.575 -8.172 18.800 1.00 90.44 73 SER A C 1
ATOM 549 O O . SER A 1 73 ? 5.680 -7.893 17.608 1.00 90.44 73 SER A O 1
ATOM 551 N N . VAL A 1 74 ? 4.523 -7.814 19.533 1.00 94.50 74 VAL A N 1
ATOM 552 C CA . VAL A 1 74 ? 3.352 -7.113 18.980 1.00 94.50 74 VAL A CA 1
ATOM 553 C C . VAL A 1 74 ? 3.245 -5.741 19.627 1.00 94.50 74 VAL A C 1
ATOM 555 O O . VAL A 1 74 ? 3.238 -5.637 20.854 1.00 94.50 74 VAL A O 1
ATOM 558 N N . ALA A 1 75 ? 3.161 -4.686 18.824 1.00 93.81 75 ALA A N 1
ATOM 559 C CA . ALA A 1 75 ? 2.784 -3.367 19.317 1.00 93.81 75 ALA A CA 1
ATOM 560 C C . ALA A 1 75 ? 1.261 -3.296 19.448 1.00 93.81 75 ALA A C 1
ATOM 562 O O . ALA A 1 75 ? 0.549 -3.792 18.580 1.00 93.81 75 ALA A O 1
ATOM 563 N N . GLU A 1 76 ? 0.762 -2.681 20.513 1.00 95.81 76 GLU A N 1
ATOM 564 C CA . GLU A 1 76 ? -0.664 -2.529 20.787 1.00 95.81 76 GLU A CA 1
ATOM 565 C C . GLU A 1 76 ? -0.975 -1.075 21.162 1.00 95.81 76 GLU A C 1
ATOM 567 O O . GLU A 1 76 ? -0.303 -0.486 22.009 1.00 95.81 76 GLU A O 1
ATOM 572 N N . MET A 1 77 ? -2.014 -0.513 20.551 1.00 96.19 77 MET A N 1
ATOM 573 C CA . MET A 1 77 ? -2.629 0.754 20.933 1.00 96.19 77 MET A CA 1
ATOM 574 C C . MET A 1 77 ? -4.078 0.488 21.329 1.00 96.19 77 MET A C 1
ATOM 576 O O . MET A 1 77 ? -4.849 -0.073 20.549 1.00 96.19 77 MET A O 1
ATOM 580 N N . ARG A 1 78 ? -4.457 0.911 22.533 1.00 97.44 78 ARG A N 1
ATOM 581 C CA . ARG A 1 78 ? -5.844 0.898 23.001 1.00 97.44 78 ARG A CA 1
ATOM 582 C C . ARG A 1 78 ? -6.391 2.306 22.940 1.00 97.44 78 ARG A C 1
ATOM 584 O O . ARG A 1 78 ? -5.718 3.245 23.365 1.00 97.44 78 ARG A O 1
ATOM 591 N N . PHE A 1 79 ? -7.584 2.452 22.391 1.00 97.62 79 PHE A N 1
ATOM 592 C CA . PHE A 1 79 ? -8.205 3.756 22.258 1.00 97.62 79 PHE A CA 1
ATOM 593 C C . PHE A 1 79 ? -9.723 3.656 22.263 1.00 97.62 79 PHE A C 1
ATOM 595 O O . PHE A 1 79 ? -10.311 2.640 21.887 1.00 97.62 79 PHE A O 1
ATOM 602 N N . THR A 1 80 ? -10.354 4.763 22.624 1.00 97.25 80 THR A N 1
ATOM 603 C CA . THR A 1 80 ? -11.800 4.934 22.580 1.00 97.25 80 THR A CA 1
ATOM 604 C C . THR A 1 80 ? -12.172 5.844 21.413 1.00 97.25 80 THR A C 1
ATOM 606 O O . THR A 1 80 ? -11.604 6.926 21.255 1.00 97.25 80 THR A O 1
ATOM 609 N N . LEU A 1 81 ? -13.160 5.444 20.612 1.00 95.75 81 LEU A N 1
ATOM 610 C CA . LEU A 1 81 ? -13.706 6.239 19.510 1.00 95.75 81 LEU A CA 1
ATOM 611 C C . LEU A 1 81 ? -15.232 6.148 19.519 1.00 95.75 81 LEU A C 1
ATOM 613 O O . LEU A 1 81 ? -15.798 5.056 19.522 1.00 95.75 81 LEU A O 1
ATOM 617 N N . ASN A 1 82 ? -15.910 7.299 19.543 1.00 92.31 82 ASN A N 1
ATOM 618 C CA . ASN A 1 82 ? -17.377 7.396 19.570 1.00 92.31 82 ASN A CA 1
ATOM 619 C C . ASN A 1 82 ? -18.060 6.566 20.681 1.00 92.31 82 ASN A C 1
ATOM 621 O O . ASN A 1 82 ? -19.212 6.161 20.545 1.00 92.31 82 ASN A O 1
ATOM 625 N N . GLY A 1 83 ? -17.361 6.341 21.800 1.00 90.44 83 GLY A N 1
ATOM 626 C CA . GLY A 1 83 ? -17.856 5.565 22.942 1.00 90.44 83 GLY A CA 1
ATOM 627 C C . GLY A 1 83 ? -17.614 4.054 22.861 1.00 90.44 83 GLY A C 1
ATOM 628 O O . GLY A 1 83 ? -17.966 3.360 23.813 1.00 90.44 83 GLY A O 1
ATOM 629 N N . SER A 1 84 ? -17.001 3.559 21.783 1.00 93.81 84 SER A N 1
ATOM 630 C CA . SER A 1 84 ? -16.563 2.166 21.644 1.00 93.81 84 SER A CA 1
ATOM 631 C C . SER A 1 84 ? -15.064 2.035 21.899 1.00 93.81 84 SER A C 1
ATOM 633 O O . SER A 1 84 ? -14.283 2.905 21.508 1.00 93.81 84 SER A O 1
ATOM 635 N N . ASN A 1 85 ? -14.670 0.926 22.524 1.00 96.75 85 ASN A N 1
ATOM 636 C CA . ASN A 1 85 ? -13.270 0.595 22.767 1.00 96.75 85 ASN A CA 1
ATOM 637 C C . ASN A 1 85 ? -12.698 -0.176 21.580 1.00 96.75 85 ASN A C 1
ATOM 639 O O . ASN A 1 85 ? -13.330 -1.106 21.067 1.00 96.75 85 ASN A O 1
ATOM 643 N N . TYR A 1 86 ? -11.479 0.173 21.200 1.00 98.12 86 TYR A N 1
ATOM 644 C CA . TYR A 1 86 ? -10.739 -0.474 20.134 1.00 98.12 86 TYR A CA 1
ATOM 645 C C . TYR A 1 86 ? -9.344 -0.872 20.602 1.00 98.12 86 TYR A C 1
ATOM 647 O O . TYR A 1 86 ? -8.710 -0.196 21.417 1.00 98.12 86 TYR A O 1
ATOM 655 N N . ILE A 1 87 ? -8.857 -1.974 20.042 1.00 97.88 87 ILE A N 1
ATOM 656 C CA . ILE A 1 87 ? -7.482 -2.431 20.194 1.00 97.88 87 ILE A CA 1
ATOM 657 C C . ILE A 1 87 ? -6.892 -2.568 18.796 1.00 97.88 87 ILE A C 1
ATOM 659 O O . ILE A 1 87 ? -7.339 -3.393 18.003 1.00 97.88 87 ILE A O 1
ATOM 663 N N . ALA A 1 88 ? -5.885 -1.755 18.501 1.00 96.94 88 ALA A N 1
ATOM 664 C CA . ALA A 1 88 ? -5.079 -1.864 17.298 1.00 96.94 88 ALA A CA 1
ATOM 665 C C . ALA A 1 88 ? -3.768 -2.576 17.619 1.00 96.94 88 ALA A C 1
ATOM 667 O O . ALA A 1 88 ? -3.121 -2.271 18.621 1.00 96.94 88 ALA A O 1
ATOM 668 N N . ARG A 1 89 ? -3.370 -3.519 16.770 1.00 95.94 89 ARG A N 1
ATOM 669 C CA . ARG A 1 89 ? -2.136 -4.287 16.906 1.00 95.94 89 ARG A CA 1
ATOM 670 C C . ARG A 1 89 ? -1.341 -4.312 15.617 1.00 95.94 89 ARG A C 1
ATOM 672 O O . ARG A 1 89 ? -1.913 -4.309 14.531 1.00 95.94 89 ARG A O 1
ATOM 679 N N . PHE A 1 90 ? -0.025 -4.379 15.770 1.00 91.44 90 PHE A N 1
ATOM 680 C CA . PHE A 1 90 ? 0.946 -4.436 14.685 1.00 91.44 90 PHE A CA 1
ATOM 681 C C . PHE A 1 90 ? 2.042 -5.458 14.996 1.00 91.44 90 PHE A C 1
ATOM 683 O O . PHE A 1 90 ? 2.586 -5.466 16.104 1.00 91.44 90 PHE A O 1
ATOM 690 N N . MET A 1 91 ? 2.401 -6.285 14.015 1.00 90.88 91 MET A N 1
ATOM 691 C CA . MET A 1 91 ? 3.477 -7.270 14.127 1.00 90.88 91 MET A CA 1
ATOM 692 C C . MET A 1 91 ? 4.155 -7.502 12.768 1.00 90.88 91 MET A C 1
ATOM 694 O O . MET A 1 91 ? 3.462 -7.831 11.808 1.00 90.88 91 MET A O 1
ATOM 698 N N . PRO A 1 92 ? 5.492 -7.414 12.666 1.00 85.44 92 PRO A N 1
ATOM 699 C CA . PRO A 1 92 ? 6.220 -7.951 11.519 1.00 85.44 92 PRO A CA 1
ATOM 700 C C . PRO A 1 92 ? 6.042 -9.474 11.443 1.00 85.44 92 PRO A C 1
ATOM 702 O O . PRO A 1 92 ? 6.254 -10.174 12.435 1.00 85.44 92 PRO A O 1
ATOM 705 N N . ALA A 1 93 ? 5.651 -9.996 10.287 1.00 85.81 93 ALA A N 1
ATOM 706 C CA . ALA A 1 93 ? 5.392 -11.412 10.071 1.00 85.8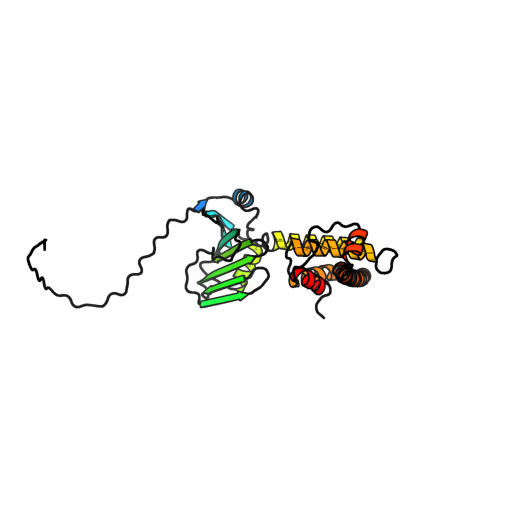1 93 ALA A CA 1
ATOM 707 C C . ALA A 1 93 ? 5.559 -11.795 8.596 1.00 85.81 93 ALA A C 1
ATOM 709 O O . ALA A 1 93 ? 5.003 -11.146 7.722 1.00 85.81 93 ALA A O 1
ATOM 710 N N . ALA A 1 94 ? 6.271 -12.888 8.312 1.00 83.38 94 ALA A N 1
ATOM 711 C CA . ALA A 1 94 ? 6.403 -13.410 6.945 1.00 83.38 94 ALA A CA 1
ATOM 712 C C . ALA A 1 94 ? 5.165 -14.196 6.468 1.00 83.38 94 ALA A C 1
ATOM 714 O O . ALA A 1 94 ? 4.992 -14.422 5.275 1.00 83.38 94 ALA A O 1
ATOM 715 N N . GLU A 1 95 ? 4.320 -14.630 7.402 1.00 88.50 95 GLU A N 1
ATOM 716 C CA . GLU A 1 95 ? 3.110 -15.408 7.149 1.00 88.50 95 GLU A CA 1
ATOM 717 C C . GLU A 1 95 ? 1.984 -14.887 8.041 1.00 88.50 95 GLU A C 1
ATOM 719 O O . GLU A 1 95 ? 2.244 -14.397 9.144 1.00 88.50 95 GLU A O 1
ATOM 724 N N . TYR A 1 96 ? 0.738 -15.030 7.584 1.00 90.25 96 TYR A N 1
ATOM 725 C CA . TYR A 1 96 ? -0.432 -14.648 8.368 1.00 90.25 96 TYR A CA 1
ATOM 726 C C . TYR A 1 96 ? -0.492 -15.403 9.705 1.00 90.25 96 TYR A C 1
ATOM 728 O O . TYR A 1 96 ? -0.367 -16.627 9.771 1.00 90.25 96 TYR A O 1
ATOM 736 N N . ALA A 1 97 ? -0.777 -14.656 10.766 1.00 92.12 97 ALA A N 1
ATOM 737 C CA . ALA A 1 97 ? -1.073 -15.152 12.096 1.00 92.12 97 ALA A CA 1
ATOM 738 C C . ALA A 1 97 ? -2.119 -14.244 12.751 1.00 92.12 97 ALA A C 1
ATOM 740 O O . ALA A 1 97 ? -2.049 -13.020 12.656 1.00 92.12 97 ALA A O 1
ATOM 741 N N . ASP A 1 98 ? -3.077 -14.837 13.459 1.00 93.75 98 ASP A N 1
ATOM 742 C CA . ASP A 1 98 ? -4.064 -14.063 14.207 1.00 93.75 98 ASP A CA 1
ATOM 743 C C . ASP A 1 98 ? -3.408 -13.416 15.435 1.00 93.75 98 ASP A C 1
ATOM 745 O O . ASP A 1 98 ? -3.107 -14.087 16.427 1.00 93.75 98 ASP A O 1
ATOM 749 N N . ILE A 1 99 ? -3.197 -12.101 15.365 1.00 95.31 99 ILE A N 1
ATOM 750 C CA . ILE A 1 99 ? -2.654 -11.302 16.467 1.00 95.31 99 ILE A CA 1
ATOM 751 C C . ILE A 1 99 ? -3.737 -10.556 17.249 1.00 95.31 99 ILE A C 1
ATOM 753 O O . ILE A 1 99 ? -3.397 -9.823 18.172 1.00 95.31 99 ILE A O 1
ATOM 757 N N . SER A 1 100 ? -5.025 -10.731 16.939 1.00 95.44 100 SER A N 1
ATOM 758 C CA . SER A 1 100 ? -6.126 -9.955 17.536 1.00 95.44 100 SER A CA 1
ATOM 759 C C . SER A 1 100 ? -6.299 -10.195 19.039 1.00 95.44 100 SER A C 1
ATOM 761 O O . SER A 1 100 ? -6.752 -9.318 19.773 1.00 95.44 100 SER A O 1
ATOM 763 N N . GLY A 1 101 ? -5.915 -11.384 19.524 1.00 92.56 101 GLY A N 1
ATOM 764 C CA . GLY A 1 101 ? -6.174 -11.844 20.895 1.00 92.56 101 GLY A CA 1
ATOM 765 C C . GLY A 1 101 ? -7.648 -12.130 21.187 1.00 92.56 101 GLY A C 1
ATOM 766 O O . GLY A 1 101 ? -8.015 -12.286 22.351 1.00 92.56 101 GLY A O 1
ATOM 767 N N . MET A 1 102 ? -8.486 -12.184 20.152 1.00 94.56 102 MET A N 1
ATOM 768 C CA . MET A 1 102 ? -9.918 -12.421 20.257 1.00 94.56 102 MET A CA 1
ATOM 769 C C . MET A 1 102 ? -10.207 -13.899 19.982 1.00 94.56 102 MET A C 1
ATOM 771 O O . MET A 1 102 ? -10.020 -14.395 18.875 1.00 94.56 102 MET A O 1
ATOM 775 N N . HIS A 1 103 ? -10.681 -14.618 20.999 1.00 93.81 103 HIS A N 1
ATOM 776 C CA . HIS A 1 103 ? -10.966 -16.054 20.918 1.00 93.81 103 HIS A CA 1
ATOM 777 C C . HIS A 1 103 ? -12.473 -16.312 21.035 1.00 93.81 103 HIS A C 1
ATOM 779 O O . HIS A 1 103 ? -12.960 -16.760 22.074 1.00 93.81 103 HIS A O 1
ATOM 785 N N . TYR A 1 104 ? -13.206 -15.998 19.966 1.00 93.75 104 TYR A N 1
ATOM 786 C CA . TYR A 1 104 ? -14.661 -16.149 19.887 1.00 93.75 104 TYR A CA 1
ATOM 787 C C . TYR A 1 104 ? -15.068 -17.099 18.760 1.00 93.75 104 TYR A C 1
ATOM 789 O O . TYR A 1 104 ? -14.338 -17.287 17.787 1.00 93.75 104 TYR A O 1
ATOM 797 N N . GLU A 1 105 ? -16.265 -17.673 18.885 1.00 95.56 105 GLU A N 1
ATOM 798 C CA . GLU A 1 105 ? -16.980 -18.228 17.738 1.00 95.56 105 GLU A CA 1
ATOM 799 C C . GLU A 1 105 ? -17.621 -17.068 16.965 1.00 95.56 105 GLU A C 1
ATOM 801 O O . GLU A 1 105 ? -18.301 -16.223 17.558 1.00 95.56 105 GLU A O 1
ATOM 806 N N . TRP A 1 106 ? -17.370 -17.013 15.657 1.00 97.31 106 TRP A N 1
ATOM 807 C CA . TRP A 1 106 ? -17.791 -15.913 14.792 1.00 97.31 106 TRP A CA 1
ATOM 808 C C . TRP A 1 106 ? -19.046 -16.281 14.002 1.00 97.31 106 TRP A C 1
ATOM 810 O O . TRP A 1 106 ? -19.106 -17.343 13.381 1.00 97.31 106 TRP A O 1
ATOM 820 N N . GLN A 1 107 ? -20.038 -15.392 13.999 1.00 97.94 107 GLN A N 1
ATOM 821 C CA . GLN A 1 107 ? -21.236 -15.508 13.164 1.00 97.94 107 GLN A CA 1
ATOM 822 C C . GLN A 1 107 ? -20.914 -15.238 11.695 1.00 97.94 107 GLN A C 1
ATOM 824 O O . GLN A 1 107 ? -21.432 -15.920 10.809 1.00 97.94 107 GLN A O 1
ATOM 829 N N . HIS A 1 108 ? -20.032 -14.268 11.455 1.00 97.81 108 HIS A N 1
ATOM 830 C CA . HIS A 1 108 ? -19.643 -13.824 10.128 1.00 97.81 108 HIS A CA 1
ATOM 831 C C . HIS A 1 108 ? -18.130 -13.894 9.956 1.00 97.81 108 HIS A C 1
ATOM 833 O O . HIS A 1 108 ? -17.353 -13.577 10.860 1.00 97.81 108 HIS A O 1
ATOM 839 N N . THR A 1 109 ? -17.705 -14.330 8.775 1.00 97.75 109 THR A N 1
ATOM 840 C CA . THR A 1 109 ? -16.307 -14.304 8.350 1.00 97.75 109 THR A CA 1
ATOM 841 C C . THR A 1 109 ? -16.268 -13.984 6.868 1.00 97.75 109 THR A C 1
ATOM 843 O O . THR A 1 109 ? -16.872 -14.681 6.054 1.00 97.75 109 THR A O 1
ATOM 846 N N . GLU A 1 110 ? -15.549 -12.926 6.534 1.00 95.94 110 GLU A N 1
ATOM 847 C CA . GLU A 1 110 ? -15.322 -12.455 5.179 1.00 95.94 110 GLU A CA 1
ATOM 848 C C . GLU A 1 110 ? -13.815 -12.410 4.951 1.00 95.94 110 GLU A C 1
ATOM 850 O O . GLU A 1 110 ? -13.066 -11.913 5.790 1.00 95.94 110 GLU A O 1
ATOM 855 N N . THR A 1 111 ? -13.375 -12.937 3.815 1.00 93.00 111 THR A N 1
ATOM 856 C CA . THR A 1 111 ? -11.971 -12.889 3.401 1.00 93.00 111 THR A CA 1
ATOM 857 C C . THR A 1 111 ? -11.903 -12.239 2.033 1.00 93.00 111 THR A C 1
ATOM 859 O O . THR A 1 111 ? -12.732 -12.528 1.167 1.00 93.00 111 THR A O 1
ATOM 862 N N . ALA A 1 112 ? -10.945 -11.342 1.860 1.00 82.56 112 ALA A N 1
ATOM 863 C CA . ALA A 1 112 ? -10.618 -10.729 0.590 1.00 82.56 112 ALA A CA 1
ATOM 864 C C . ALA A 1 112 ? -9.138 -10.984 0.319 1.00 82.56 112 ALA A C 1
ATOM 866 O O . ALA A 1 112 ? -8.297 -10.712 1.166 1.00 82.56 112 ALA A O 1
ATOM 867 N N . ASN A 1 113 ? -8.821 -11.497 -0.865 1.00 77.56 113 ASN A N 1
ATOM 868 C CA . ASN A 1 113 ? -7.440 -11.587 -1.337 1.00 77.56 113 ASN A CA 1
ATOM 869 C C . ASN A 1 113 ? -7.066 -10.257 -2.009 1.00 77.56 113 ASN A C 1
ATOM 871 O O . ASN A 1 113 ? -6.783 -10.220 -3.203 1.00 77.56 113 ASN A O 1
ATOM 875 N N . ASP A 1 114 ? -7.206 -9.166 -1.260 1.00 73.56 114 ASP A N 1
ATOM 876 C CA . ASP A 1 114 ? -6.754 -7.832 -1.651 1.00 73.56 114 ASP A CA 1
ATOM 877 C C . ASP A 1 114 ? -5.258 -7.659 -1.321 1.00 73.56 114 ASP A C 1
ATOM 879 O O . ASP A 1 114 ? -4.607 -8.601 -0.859 1.00 73.56 114 ASP A O 1
ATOM 883 N N . LEU A 1 115 ? -4.709 -6.455 -1.527 1.00 64.12 115 LEU A N 1
ATOM 884 C CA . LEU A 1 115 ? -3.312 -6.105 -1.210 1.00 64.12 115 LEU A CA 1
ATOM 885 C C . LEU A 1 115 ? -2.883 -6.530 0.209 1.00 64.12 115 LEU A C 1
ATOM 887 O O . LEU A 1 115 ? -1.708 -6.793 0.461 1.00 64.12 115 LEU A O 1
ATOM 891 N N . TYR A 1 116 ? -3.841 -6.612 1.133 1.00 78.31 116 TYR A N 1
ATOM 892 C CA . TYR A 1 116 ? -3.601 -6.900 2.534 1.00 78.31 116 TYR A CA 1
ATOM 893 C C . TYR A 1 116 ? -4.231 -8.215 2.995 1.00 78.31 116 TYR A C 1
ATOM 895 O O . TYR A 1 116 ? -4.373 -8.397 4.197 1.00 78.31 116 TYR A O 1
ATOM 903 N N . ASN A 1 117 ? -4.645 -9.122 2.104 1.00 84.81 117 ASN A N 1
ATOM 904 C CA . ASN A 1 117 ? -5.316 -10.379 2.470 1.00 84.81 117 ASN A CA 1
ATOM 905 C C . ASN A 1 117 ? -6.326 -10.209 3.626 1.00 84.81 117 ASN A C 1
ATOM 907 O O . ASN A 1 117 ? -6.247 -10.885 4.661 1.00 84.81 117 ASN A O 1
ATOM 911 N N . THR A 1 118 ? -7.222 -9.231 3.492 1.00 90.25 118 THR A N 1
ATOM 912 C CA . THR A 1 118 ? -8.083 -8.784 4.586 1.00 90.25 118 THR A CA 1
ATOM 913 C C . THR A 1 118 ? -8.992 -9.903 5.092 1.00 90.25 118 THR A C 1
ATOM 915 O O . THR A 1 118 ? -9.722 -10.538 4.327 1.00 90.25 118 THR A O 1
ATOM 918 N N . THR A 1 119 ? -9.030 -10.095 6.410 1.00 95.88 119 THR A N 1
ATOM 919 C CA . THR A 1 119 ? -9.969 -11.009 7.075 1.00 95.88 119 THR A CA 1
ATOM 920 C C . THR A 1 119 ? -10.824 -10.244 8.077 1.00 95.88 119 THR A C 1
ATOM 922 O O . THR A 1 119 ? -10.327 -9.778 9.099 1.00 95.88 119 THR A O 1
ATOM 925 N N . LEU A 1 120 ? -12.127 -10.142 7.811 1.00 96.88 120 LEU A N 1
ATOM 926 C CA . LEU A 1 120 ? -13.113 -9.538 8.707 1.00 96.88 120 LEU A CA 1
ATOM 927 C C . LEU A 1 120 ? -13.922 -10.638 9.405 1.00 96.88 120 LEU A C 1
ATOM 929 O O . LEU A 1 120 ? -14.456 -11.541 8.761 1.00 96.88 120 LEU A O 1
ATOM 933 N N . ARG A 1 121 ? -14.046 -10.550 10.729 1.00 98.31 121 ARG A N 1
ATOM 934 C CA . ARG A 1 121 ? -14.794 -11.488 11.578 1.00 98.31 121 ARG A CA 1
ATOM 935 C C . ARG A 1 121 ? -15.634 -10.703 12.577 1.00 98.31 121 ARG A C 1
ATOM 937 O O . ARG A 1 121 ? -15.104 -9.813 13.233 1.00 98.31 121 ARG A O 1
ATOM 944 N N . TYR A 1 122 ? -16.927 -10.998 12.702 1.00 98.25 122 TYR A N 1
ATOM 945 C CA . TYR A 1 122 ? -17.795 -10.268 13.635 1.00 98.25 122 TYR A CA 1
ATOM 946 C C . TYR A 1 122 ? -19.016 -11.065 14.097 1.00 98.25 122 TYR A C 1
ATOM 948 O O . TYR A 1 122 ? -19.443 -12.037 13.469 1.00 98.25 122 TYR A O 1
ATOM 956 N N . ASN A 1 123 ? -19.555 -10.612 15.227 1.00 97.44 123 ASN A N 1
ATOM 957 C CA . ASN A 1 123 ? -20.839 -10.989 15.798 1.00 97.44 123 ASN A CA 1
ATOM 958 C C . ASN A 1 123 ? -21.713 -9.732 15.860 1.00 97.44 123 ASN A C 1
ATOM 960 O O . ASN A 1 123 ? -21.256 -8.704 16.367 1.00 97.44 123 ASN A O 1
ATOM 964 N N . ASP A 1 124 ? -22.954 -9.807 15.380 1.00 93.69 124 ASP A N 1
ATOM 965 C CA . ASP A 1 124 ? -23.824 -8.634 15.219 1.00 93.69 124 ASP A CA 1
ATOM 966 C C . ASP A 1 124 ? -23.971 -7.830 16.523 1.00 93.69 124 ASP A C 1
ATOM 968 O O . ASP A 1 124 ? -24.476 -8.329 17.535 1.00 93.69 124 ASP A O 1
ATOM 972 N N . GLY A 1 125 ? -23.523 -6.568 16.506 1.00 90.06 125 GLY A N 1
ATOM 973 C CA . GLY A 1 125 ? -23.595 -5.650 17.649 1.00 90.06 125 GLY A CA 1
ATOM 974 C C . GLY A 1 125 ? -22.714 -6.029 18.848 1.00 90.06 125 GLY A C 1
ATOM 975 O O . GLY A 1 125 ? -22.854 -5.437 19.922 1.00 90.06 125 GLY A O 1
ATOM 976 N N . ALA A 1 126 ? -21.815 -6.999 18.693 1.00 94.75 126 ALA A N 1
ATOM 977 C CA . ALA A 1 126 ? -20.946 -7.520 19.741 1.00 94.75 126 ALA A CA 1
ATOM 978 C C . ALA A 1 126 ? -19.472 -7.367 19.333 1.00 94.75 126 ALA A C 1
ATOM 980 O O . ALA A 1 126 ? -19.029 -6.249 19.089 1.00 94.75 126 ALA A O 1
ATOM 981 N N . GLN A 1 127 ? -18.703 -8.454 19.294 1.00 97.81 127 GLN A N 1
ATOM 982 C CA . GLN A 1 127 ? -17.273 -8.421 18.992 1.00 97.81 127 GLN A CA 1
ATOM 983 C C . GLN A 1 127 ? -17.022 -8.326 17.491 1.00 97.81 127 GLN A C 1
ATOM 985 O O . GLN A 1 127 ? -17.765 -8.901 16.693 1.00 97.81 127 GLN A O 1
ATOM 990 N N . GLY A 1 128 ? -15.917 -7.692 17.114 1.00 98.19 128 GLY A N 1
ATOM 991 C CA . GLY A 1 128 ? -15.466 -7.650 15.731 1.00 98.19 128 GLY A CA 1
ATOM 992 C C . GLY A 1 128 ? -13.958 -7.497 15.621 1.00 98.19 128 GLY A C 1
ATOM 993 O O . GLY A 1 128 ? -13.321 -6.918 16.500 1.00 98.19 128 GLY A O 1
ATOM 994 N N . VAL A 1 129 ? -13.396 -8.052 14.554 1.00 98.38 129 VAL A N 1
ATOM 995 C CA . VAL A 1 129 ? -11.971 -8.036 14.219 1.00 98.38 129 VAL A CA 1
ATOM 996 C C . VAL A 1 129 ? -11.823 -7.846 12.720 1.00 98.38 129 VAL A C 1
ATOM 998 O O . VAL A 1 129 ? -12.487 -8.535 11.947 1.00 98.38 129 VAL A O 1
ATOM 1001 N N . ILE A 1 130 ? -10.912 -6.973 12.312 1.00 97.25 130 ILE A N 1
ATOM 1002 C CA . ILE A 1 130 ? -10.406 -6.902 10.946 1.00 97.25 130 ILE A CA 1
ATOM 1003 C C . ILE A 1 130 ? -8.882 -7.024 10.967 1.00 97.25 130 ILE A C 1
ATOM 1005 O O . ILE A 1 130 ? -8.194 -6.220 11.596 1.00 97.25 130 ILE A O 1
ATOM 1009 N N . ASP A 1 131 ? -8.374 -8.052 10.293 1.00 95.50 131 ASP A N 1
ATOM 1010 C CA . ASP A 1 131 ? -6.945 -8.283 10.104 1.00 95.50 131 ASP A CA 1
ATOM 1011 C C . ASP A 1 131 ? -6.529 -7.913 8.683 1.00 95.50 131 ASP A C 1
ATOM 1013 O O . ASP A 1 131 ? -7.262 -8.183 7.731 1.00 95.50 131 ASP A O 1
ATOM 1017 N N . LEU A 1 132 ? -5.338 -7.336 8.563 1.00 92.00 132 LEU A N 1
ATOM 1018 C CA . LEU A 1 132 ? -4.676 -6.961 7.321 1.00 92.00 132 LEU A CA 1
ATOM 1019 C C . LEU A 1 132 ? -3.265 -7.565 7.344 1.00 92.00 132 LEU A C 1
ATOM 1021 O O . LEU A 1 132 ? -2.459 -7.210 8.199 1.00 92.00 132 LEU A O 1
ATOM 1025 N N . PHE A 1 133 ? -2.966 -8.482 6.433 1.00 90.12 133 PHE A N 1
ATOM 1026 C CA . PHE A 1 133 ? -1.655 -9.073 6.190 1.00 90.12 133 PHE A CA 1
ATOM 1027 C C . PHE A 1 133 ? -1.084 -8.664 4.826 1.00 90.12 133 PHE A C 1
ATOM 1029 O O . PHE A 1 133 ? -1.527 -9.137 3.776 1.00 90.12 133 PHE A O 1
ATOM 1036 N N . ASP A 1 134 ? -0.036 -7.844 4.858 1.00 82.06 134 ASP A N 1
ATOM 1037 C CA . ASP A 1 134 ? 0.755 -7.502 3.677 1.00 82.06 134 ASP A CA 1
ATOM 1038 C C . ASP A 1 134 ? 1.957 -8.456 3.591 1.00 82.06 134 ASP A C 1
ATOM 1040 O O . ASP A 1 134 ? 2.920 -8.351 4.360 1.00 82.06 134 ASP A O 1
ATOM 1044 N N . ALA A 1 135 ? 1.892 -9.408 2.657 1.00 77.69 135 ALA A N 1
ATOM 1045 C CA . ALA A 1 135 ? 2.953 -10.388 2.438 1.00 77.69 135 ALA A CA 1
ATOM 1046 C C . ALA A 1 135 ? 4.228 -9.767 1.841 1.00 77.69 135 ALA A C 1
ATOM 1048 O O . ALA A 1 135 ? 5.318 -10.296 2.054 1.00 77.69 135 ALA A O 1
ATOM 1049 N N . HIS A 1 136 ? 4.111 -8.650 1.117 1.00 64.06 136 HIS A N 1
ATOM 1050 C CA . HIS A 1 136 ? 5.248 -7.964 0.500 1.00 64.06 136 HIS A CA 1
ATOM 1051 C C . HIS A 1 136 ? 6.067 -7.214 1.547 1.00 64.06 136 HIS A C 1
ATOM 1053 O O . HIS A 1 136 ? 7.297 -7.231 1.512 1.00 64.06 136 HIS A O 1
ATOM 1059 N N . LEU A 1 137 ? 5.383 -6.588 2.505 1.00 66.50 137 LEU A N 1
ATOM 1060 C CA . LEU A 1 137 ? 6.021 -5.887 3.617 1.00 66.50 137 LEU A CA 1
ATOM 1061 C C . LEU A 1 137 ? 6.350 -6.809 4.792 1.00 66.50 137 LEU A C 1
ATOM 1063 O O . LEU A 1 137 ? 7.105 -6.422 5.684 1.00 66.50 137 LEU A O 1
ATOM 1067 N N . GLY A 1 138 ? 5.784 -8.015 4.802 1.00 78.88 138 GLY A N 1
ATOM 1068 C CA . GLY A 1 138 ? 5.922 -8.952 5.902 1.00 78.88 138 GLY A CA 1
ATOM 1069 C C . GLY A 1 138 ? 5.376 -8.355 7.196 1.00 78.88 138 GLY A C 1
ATOM 1070 O O . GLY A 1 138 ? 6.099 -8.275 8.192 1.00 78.88 138 GLY A O 1
ATOM 1071 N N . LEU A 1 139 ? 4.121 -7.899 7.189 1.00 85.00 139 LEU A N 1
ATOM 1072 C CA . LEU A 1 139 ? 3.473 -7.313 8.364 1.00 85.00 139 LEU A CA 1
ATOM 1073 C C . LEU A 1 139 ? 2.017 -7.737 8.505 1.00 85.00 139 LEU A C 1
ATOM 1075 O O . LEU A 1 139 ? 1.328 -8.006 7.523 1.00 85.00 139 LEU A O 1
ATOM 1079 N N . ILE A 1 140 ? 1.546 -7.737 9.749 1.00 91.62 140 ILE A N 1
ATOM 1080 C CA . ILE A 1 140 ? 0.150 -7.943 10.123 1.00 91.62 140 ILE A CA 1
ATOM 1081 C C . ILE A 1 140 ? -0.313 -6.764 10.972 1.00 91.62 140 ILE A C 1
ATOM 1083 O O . ILE A 1 140 ? 0.325 -6.401 11.966 1.00 91.62 140 ILE A O 1
ATOM 1087 N N . CYS A 1 141 ? -1.467 -6.221 10.612 1.00 93.00 141 CYS A N 1
ATOM 1088 C CA . CYS A 1 141 ? -2.255 -5.294 11.403 1.00 93.00 141 CYS A CA 1
ATOM 1089 C C . CYS A 1 141 ? -3.565 -5.958 11.824 1.00 93.00 141 CYS A C 1
ATOM 1091 O O . CYS A 1 141 ? -4.150 -6.728 11.067 1.00 93.00 141 CYS A O 1
ATOM 1093 N N . SER A 1 142 ? -4.042 -5.654 13.026 1.00 96.56 142 SER A N 1
ATOM 1094 C CA . SER A 1 142 ? -5.328 -6.148 13.522 1.00 96.56 142 SER A CA 1
ATOM 1095 C C . SER A 1 142 ? -6.028 -5.053 14.301 1.00 96.56 142 SER A C 1
ATOM 1097 O O . SER A 1 142 ? -5.445 -4.498 15.232 1.00 96.56 142 SER A O 1
ATOM 1099 N N . LEU A 1 143 ? -7.261 -4.724 13.926 1.00 97.81 143 LEU A N 1
ATOM 1100 C CA . LEU A 1 143 ? -8.137 -3.859 14.708 1.00 97.81 143 LEU A CA 1
ATOM 1101 C C . LEU A 1 143 ? -9.276 -4.703 15.266 1.00 97.81 143 LEU A C 1
ATOM 1103 O O . LEU A 1 143 ? -9.968 -5.387 14.512 1.00 97.81 143 LEU A O 1
ATOM 1107 N N . SER A 1 144 ? -9.509 -4.618 16.570 1.00 98.19 144 SER A N 1
ATOM 1108 C CA . SER A 1 144 ? -10.613 -5.307 17.227 1.00 98.19 144 SER A CA 1
ATOM 1109 C C . SER A 1 144 ? -11.437 -4.389 18.120 1.00 98.19 144 SER A C 1
ATOM 1111 O O . SER A 1 144 ? -10.952 -3.378 18.627 1.00 98.19 144 SER A O 1
ATOM 1113 N N . THR A 1 145 ? -12.699 -4.762 18.312 1.00 97.69 145 THR A N 1
ATOM 1114 C CA . THR A 1 145 ? -13.612 -4.187 19.302 1.00 97.69 145 THR A CA 1
ATOM 1115 C C . THR A 1 145 ? -14.358 -5.308 20.024 1.00 97.69 145 THR A C 1
ATOM 1117 O O . THR A 1 145 ? -14.615 -6.375 19.456 1.00 97.69 145 THR A O 1
ATOM 1120 N N . ASP A 1 146 ? -14.690 -5.095 21.294 1.00 95.31 146 ASP A N 1
ATOM 1121 C CA . ASP A 1 146 ? -15.389 -6.074 22.131 1.00 95.31 146 ASP A CA 1
ATOM 1122 C C . ASP A 1 146 ? -16.920 -5.910 22.123 1.00 95.31 146 ASP A C 1
ATOM 1124 O O . ASP A 1 146 ? -17.639 -6.778 22.636 1.00 95.31 146 ASP A O 1
ATOM 1128 N N . SER A 1 147 ? -17.417 -4.819 21.537 1.00 93.56 147 SER A N 1
ATOM 1129 C CA . SER A 1 147 ? -18.823 -4.432 21.552 1.00 93.56 147 SER A CA 1
ATOM 1130 C C . SER A 1 147 ? -19.192 -3.528 20.371 1.00 93.56 147 SER A C 1
ATOM 1132 O O . SER A 1 147 ? -18.384 -2.742 19.887 1.00 93.56 147 SER A O 1
ATOM 1134 N N . GLY A 1 148 ? -20.446 -3.618 19.915 1.00 92.56 148 GLY A N 1
ATOM 1135 C CA . GLY A 1 148 ? -20.967 -2.730 18.875 1.00 92.56 148 GLY A CA 1
ATOM 1136 C C . GLY A 1 148 ? -20.330 -2.913 17.496 1.00 92.56 148 GLY A C 1
ATOM 1137 O O . GLY A 1 148 ? -20.334 -1.963 16.720 1.00 92.56 148 GLY A O 1
ATOM 1138 N N . ALA A 1 149 ? -19.785 -4.096 17.193 1.00 93.50 149 ALA A N 1
ATOM 1139 C CA . ALA A 1 149 ? -19.178 -4.370 15.899 1.00 93.50 149 ALA A CA 1
ATOM 1140 C C . ALA A 1 149 ? -20.143 -4.096 14.737 1.00 93.50 149 ALA A C 1
ATOM 1142 O O . ALA A 1 149 ? -21.252 -4.634 14.680 1.00 93.50 149 ALA A O 1
ATOM 1143 N N . ASP A 1 150 ? -19.656 -3.279 13.810 1.00 94.88 150 ASP A N 1
ATOM 1144 C CA . ASP A 1 150 ? -20.275 -2.938 12.539 1.00 94.88 150 ASP A CA 1
ATOM 1145 C C . ASP A 1 150 ? -19.194 -3.071 11.444 1.00 94.88 150 ASP A C 1
ATOM 1147 O O . ASP A 1 150 ? -18.119 -2.476 11.589 1.00 94.88 150 ASP A O 1
ATOM 1151 N N . PRO A 1 151 ? -19.417 -3.877 10.387 1.00 93.56 151 PRO A N 1
ATOM 1152 C CA . PRO A 1 151 ? -18.424 -4.154 9.344 1.00 93.56 151 PRO A CA 1
ATOM 1153 C C . PRO A 1 151 ? -17.836 -2.911 8.677 1.00 93.56 151 PRO A C 1
ATOM 1155 O O . PRO A 1 151 ? -16.618 -2.813 8.514 1.00 93.56 151 PRO A O 1
ATOM 1158 N N . ASP A 1 152 ? -18.691 -1.958 8.309 1.00 92.75 152 ASP A N 1
ATOM 1159 C CA . ASP A 1 152 ? -18.279 -0.750 7.596 1.00 92.75 152 ASP A CA 1
ATOM 1160 C C . ASP A 1 152 ? -17.473 0.168 8.518 1.00 92.75 152 ASP A C 1
ATOM 1162 O O . ASP A 1 152 ? -16.424 0.690 8.130 1.00 92.75 152 ASP A O 1
ATOM 1166 N N . THR A 1 153 ? -17.899 0.287 9.776 1.00 93.62 153 THR A N 1
ATOM 1167 C CA . THR A 1 153 ? -17.162 1.017 10.811 1.00 93.62 153 THR A CA 1
ATOM 1168 C C . THR A 1 153 ? -15.790 0.394 11.058 1.00 93.62 153 THR A C 1
ATOM 1170 O O . THR A 1 153 ? -14.796 1.116 11.063 1.00 93.62 153 THR A O 1
ATOM 1173 N N . LEU A 1 154 ? -15.689 -0.933 11.201 1.00 95.06 154 LEU A N 1
ATOM 1174 C CA . LEU A 1 154 ? -14.403 -1.617 11.394 1.00 95.06 154 LEU A CA 1
ATOM 1175 C C . LEU A 1 154 ? -13.444 -1.367 10.230 1.00 95.06 154 LEU A C 1
ATOM 1177 O O . LEU A 1 154 ? -12.278 -1.055 10.461 1.00 95.06 154 LEU A O 1
ATOM 1181 N N . ARG A 1 155 ? -13.933 -1.450 8.987 1.00 91.81 155 ARG A N 1
ATOM 1182 C CA . ARG A 1 155 ? -13.139 -1.150 7.785 1.00 91.81 155 ARG A CA 1
ATOM 1183 C C . ARG A 1 155 ? -12.676 0.308 7.768 1.00 91.81 155 ARG A C 1
ATOM 1185 O O . ARG A 1 155 ? -11.503 0.565 7.504 1.00 91.81 155 ARG A O 1
ATOM 1192 N N . SER A 1 156 ? -13.565 1.251 8.087 1.00 90.06 156 SER A N 1
ATOM 1193 C CA . SER A 1 156 ? -13.239 2.683 8.133 1.00 90.06 156 SER A CA 1
ATOM 1194 C C . SER A 1 156 ? -12.186 2.994 9.195 1.00 90.06 156 SER A C 1
ATOM 1196 O O . SER A 1 156 ? -11.181 3.636 8.900 1.00 90.06 156 SER A O 1
ATOM 1198 N N . VAL A 1 157 ? -12.374 2.495 10.418 1.00 94.19 157 VAL A N 1
ATOM 1199 C CA . VAL A 1 157 ? -11.437 2.727 11.524 1.00 94.19 157 VAL A CA 1
ATOM 1200 C C . VAL A 1 157 ? -10.098 2.055 11.237 1.00 94.19 157 VAL A C 1
ATOM 1202 O O . VAL A 1 157 ? -9.060 2.671 11.452 1.00 94.19 157 VAL A O 1
ATOM 1205 N N . ALA A 1 158 ? -10.083 0.832 10.699 1.00 91.69 158 ALA A N 1
ATOM 1206 C CA . ALA A 1 158 ? -8.836 0.153 10.349 1.00 91.69 158 ALA A CA 1
ATOM 1207 C C . ALA A 1 158 ? -8.049 0.930 9.291 1.00 91.69 158 ALA A C 1
ATOM 1209 O O . ALA A 1 158 ? -6.840 1.092 9.434 1.00 91.69 158 ALA A O 1
ATOM 1210 N N . LYS A 1 159 ? -8.734 1.477 8.281 1.00 84.62 159 LYS A N 1
ATOM 1211 C CA . LYS A 1 159 ? -8.114 2.339 7.271 1.00 84.62 159 LYS A CA 1
ATOM 1212 C C . LYS A 1 159 ? -7.471 3.583 7.888 1.00 84.62 159 LYS A C 1
ATOM 1214 O O . LYS A 1 159 ? -6.371 3.948 7.497 1.00 84.62 159 LYS A O 1
ATOM 1219 N N . GLU A 1 160 ? -8.117 4.229 8.856 1.00 87.31 160 GLU A N 1
ATOM 1220 C CA . GLU A 1 160 ? -7.544 5.400 9.533 1.00 87.31 160 GLU A CA 1
ATOM 1221 C C . GLU A 1 160 ? -6.381 5.039 10.463 1.00 87.31 160 GLU A C 1
ATOM 1223 O O . GLU A 1 160 ? -5.334 5.684 10.428 1.00 87.31 160 GLU A O 1
ATOM 1228 N N . VAL A 1 161 ? -6.535 3.994 11.280 1.00 88.38 161 VAL A N 1
ATOM 1229 C CA . VAL A 1 161 ? -5.511 3.579 12.252 1.00 88.38 161 VAL A CA 1
ATOM 1230 C C . VAL A 1 161 ? -4.250 3.107 11.550 1.00 88.38 161 VAL A C 1
ATOM 1232 O O . VAL A 1 161 ? -3.130 3.486 11.912 1.00 88.38 161 VAL A O 1
ATOM 1235 N N . PHE A 1 162 ? -4.445 2.263 10.541 1.00 82.94 162 PHE A N 1
ATOM 1236 C CA . PHE A 1 162 ? -3.372 1.671 9.769 1.00 82.94 162 PHE A CA 1
ATOM 1237 C C . PHE A 1 162 ? -3.030 2.502 8.551 1.00 82.94 162 PHE A C 1
ATOM 1239 O O . PHE A 1 162 ? -2.191 2.065 7.793 1.00 82.94 162 PHE A O 1
ATOM 1246 N N . SER A 1 163 ? -3.550 3.718 8.405 1.00 66.31 163 SER A N 1
ATOM 1247 C CA . SER A 1 163 ? -3.122 4.685 7.394 1.00 66.31 163 SER A CA 1
ATOM 1248 C C . SER A 1 163 ? -1.588 4.831 7.287 1.00 66.31 163 SER A C 1
ATOM 1250 O O . SER A 1 163 ? -1.083 4.936 6.191 1.00 66.31 163 SER A O 1
ATOM 1252 N N . PRO A 1 164 ? -0.744 4.758 8.331 1.00 49.97 164 PRO A N 1
ATOM 1253 C CA . PRO A 1 164 ? 0.724 4.742 8.165 1.00 49.97 164 PRO A CA 1
ATOM 1254 C C . PRO A 1 164 ? 1.309 3.380 7.762 1.00 49.97 164 PRO A C 1
ATOM 1256 O O . PRO A 1 164 ? 2.515 3.225 7.663 1.00 49.97 164 PRO A O 1
ATOM 1259 N N . VAL A 1 165 ? 0.483 2.371 7.548 1.00 48.44 165 VAL A N 1
ATOM 1260 C CA . VAL A 1 165 ? 0.865 1.017 7.132 1.00 48.44 165 VAL A CA 1
ATOM 1261 C C . VAL A 1 165 ? 0.223 0.694 5.777 1.00 48.44 165 VAL A C 1
ATOM 1263 O O . VAL A 1 165 ? 0.907 0.225 4.875 1.00 48.44 165 VAL A O 1
ATOM 1266 N N . THR A 1 166 ? -1.034 1.090 5.576 1.00 46.47 166 THR A N 1
ATOM 1267 C CA . THR A 1 166 ? -1.733 1.139 4.292 1.00 46.47 166 THR A CA 1
ATOM 1268 C C . THR A 1 166 ? -1.268 2.312 3.439 1.00 46.47 166 THR A C 1
ATOM 1270 O O . THR A 1 166 ? -1.138 2.145 2.240 1.00 46.47 166 THR A O 1
ATOM 1273 N N . ASP A 1 167 ? -0.890 3.444 4.039 1.00 40.47 167 ASP A N 1
ATOM 1274 C CA . ASP A 1 167 ? -0.367 4.650 3.376 1.00 40.47 167 ASP A CA 1
ATOM 1275 C C . ASP A 1 167 ? 1.085 4.990 3.783 1.00 40.47 167 ASP A C 1
ATOM 1277 O O . ASP A 1 167 ? 1.752 5.744 3.082 1.00 40.47 167 ASP A O 1
ATOM 1281 N N . GLY A 1 168 ? 1.655 4.416 4.846 1.00 38.78 168 GLY A N 1
ATOM 1282 C CA . GLY A 1 168 ? 3.104 4.560 5.113 1.00 38.78 168 GLY A CA 1
ATOM 1283 C C . GLY A 1 168 ? 3.968 3.521 4.405 1.00 38.78 168 GLY A C 1
ATOM 1284 O O . GLY A 1 168 ? 5.190 3.611 4.453 1.00 38.78 168 GLY A O 1
ATOM 1285 N N . PHE A 1 169 ? 3.333 2.644 3.626 1.00 36.62 169 PHE A N 1
ATOM 1286 C CA . PHE A 1 169 ? 3.890 2.200 2.354 1.00 36.62 169 PHE A CA 1
ATOM 1287 C C . PHE A 1 169 ? 2.966 2.502 1.162 1.00 36.62 169 PHE A C 1
ATOM 1289 O O . PHE A 1 169 ? 3.475 2.543 0.063 1.00 36.62 169 PHE A O 1
ATOM 1296 N N . GLY A 1 170 ? 1.661 2.789 1.283 1.00 40.84 170 GLY A N 1
ATOM 1297 C CA . GLY A 1 170 ? 0.807 3.119 0.117 1.00 40.84 170 GLY A CA 1
ATOM 1298 C C . GLY A 1 170 ? 0.820 4.574 -0.368 1.00 40.84 170 GLY A C 1
ATOM 1299 O O . GLY A 1 170 ? 0.898 4.768 -1.567 1.00 40.84 170 GLY A O 1
ATOM 1300 N N . SER A 1 171 ? 0.839 5.602 0.492 1.00 45.66 171 SER A N 1
ATOM 1301 C CA . SER A 1 171 ? 1.131 6.987 0.076 1.00 45.66 171 SER A CA 1
ATOM 1302 C C . SER A 1 171 ? 2.583 7.060 -0.340 1.00 45.66 171 SER A C 1
ATOM 1304 O O . SER A 1 171 ? 2.849 7.549 -1.409 1.00 45.66 171 SER A O 1
ATOM 1306 N N . GLY A 1 172 ? 3.530 6.448 0.380 1.00 55.34 172 GLY A N 1
ATOM 1307 C CA . GLY A 1 172 ? 4.919 6.366 -0.103 1.00 55.34 172 GLY A CA 1
ATOM 1308 C C . GLY A 1 172 ? 5.059 5.661 -1.465 1.00 55.34 172 GLY A C 1
ATOM 1309 O O . GLY A 1 172 ? 5.858 6.094 -2.298 1.00 55.34 172 GLY A O 1
ATOM 1310 N N . ARG A 1 173 ? 4.265 4.604 -1.713 1.00 67.94 173 ARG A N 1
ATOM 1311 C CA . ARG A 1 173 ? 4.244 3.880 -2.994 1.00 67.94 173 ARG A CA 1
ATOM 1312 C C . ARG A 1 173 ? 3.532 4.650 -4.113 1.00 67.94 173 ARG A C 1
ATOM 1314 O O . ARG A 1 173 ? 3.953 4.640 -5.261 1.00 67.94 173 ARG A O 1
ATOM 1321 N N . VAL A 1 174 ? 2.450 5.342 -3.790 1.00 73.00 174 VAL A N 1
ATOM 1322 C CA . VAL A 1 174 ? 1.700 6.152 -4.755 1.00 73.00 174 VAL A CA 1
ATOM 1323 C C . VAL A 1 174 ? 2.397 7.489 -5.004 1.00 73.00 174 VAL A C 1
ATOM 1325 O O . VAL A 1 174 ? 2.461 7.920 -6.140 1.00 73.00 174 VAL A O 1
ATOM 1328 N N . ASP A 1 175 ? 2.997 8.113 -3.996 1.00 77.81 175 ASP A N 1
ATOM 1329 C CA . ASP A 1 175 ? 3.813 9.328 -4.094 1.00 77.81 175 ASP A CA 1
ATOM 1330 C C . ASP A 1 175 ? 5.110 9.041 -4.850 1.00 77.81 175 ASP A C 1
ATOM 1332 O O . ASP A 1 175 ? 5.519 9.832 -5.696 1.00 77.81 175 ASP A O 1
ATOM 1336 N N . GLY A 1 176 ? 5.749 7.896 -4.587 1.00 80.88 176 GLY A N 1
ATOM 1337 C CA . GLY A 1 176 ? 6.909 7.459 -5.357 1.00 80.88 176 GLY A CA 1
ATOM 1338 C C . GLY A 1 176 ? 6.542 7.103 -6.799 1.00 80.88 176 GLY A C 1
ATOM 1339 O O . GLY A 1 176 ? 7.271 7.495 -7.708 1.00 80.88 176 GLY A O 1
ATOM 1340 N N . LEU A 1 177 ? 5.389 6.463 -7.035 1.00 91.31 177 LEU A N 1
ATOM 1341 C CA . LEU A 1 177 ? 4.852 6.285 -8.385 1.00 91.31 177 LEU A CA 1
ATOM 1342 C C . LEU A 1 177 ? 4.570 7.639 -9.048 1.00 91.31 177 LEU A C 1
ATOM 1344 O O . LEU A 1 177 ? 5.051 7.868 -10.148 1.00 91.31 177 LEU A O 1
ATOM 1348 N N . ASN A 1 178 ? 3.881 8.565 -8.381 1.00 88.19 178 ASN A N 1
ATOM 1349 C CA . ASN A 1 178 ? 3.581 9.905 -8.892 1.00 88.19 178 ASN A CA 1
ATOM 1350 C C . ASN A 1 178 ? 4.860 10.669 -9.255 1.00 88.19 178 ASN A C 1
ATOM 1352 O O . ASN A 1 178 ? 4.913 11.280 -10.316 1.00 88.19 178 ASN A O 1
ATOM 1356 N N . ALA A 1 179 ? 5.916 10.567 -8.444 1.00 89.81 179 ALA A N 1
ATOM 1357 C CA . ALA A 1 179 ? 7.216 11.153 -8.760 1.00 89.81 179 ALA A CA 1
ATOM 1358 C C . ALA A 1 179 ? 7.860 10.525 -10.011 1.00 89.81 179 ALA A C 1
ATOM 1360 O O . ALA A 1 179 ? 8.532 11.215 -10.776 1.00 89.81 179 ALA A O 1
ATOM 1361 N N . LEU A 1 180 ? 7.651 9.227 -10.252 1.00 96.56 180 LEU A N 1
ATOM 1362 C CA . LEU A 1 180 ? 8.077 8.574 -11.493 1.00 96.56 180 LEU A CA 1
ATOM 1363 C C . LEU A 1 180 ? 7.193 8.963 -12.688 1.00 96.56 180 LEU A C 1
ATOM 1365 O O . LEU A 1 180 ? 7.706 9.080 -13.798 1.00 96.56 180 LEU A O 1
ATOM 1369 N N . LEU A 1 181 ? 5.896 9.211 -12.487 1.00 96.88 181 LEU A N 1
ATOM 1370 C CA . LEU A 1 181 ? 5.009 9.756 -13.523 1.00 96.88 181 LEU A CA 1
ATOM 1371 C C . LEU A 1 181 ? 5.399 11.199 -13.890 1.00 96.88 181 LEU A C 1
ATOM 1373 O O . LEU A 1 181 ? 5.403 11.549 -15.072 1.00 96.88 181 LEU A O 1
ATOM 1377 N N . ASP A 1 182 ? 5.802 12.009 -12.908 1.00 95.00 182 ASP A N 1
ATOM 1378 C CA . ASP A 1 182 ? 6.410 13.324 -13.136 1.00 95.00 182 ASP A CA 1
ATOM 1379 C C . ASP A 1 182 ? 7.715 13.188 -13.945 1.00 95.00 182 ASP A C 1
ATOM 1381 O O . ASP A 1 182 ? 7.883 13.866 -14.960 1.00 95.00 182 ASP A O 1
ATOM 1385 N N . ASP A 1 183 ? 8.603 12.254 -13.578 1.00 92.81 183 ASP A N 1
ATOM 1386 C CA . ASP A 1 183 ? 9.847 11.982 -14.319 1.00 92.81 183 ASP A CA 1
ATOM 1387 C C . ASP A 1 183 ? 9.569 11.594 -15.781 1.00 92.81 183 ASP A C 1
ATOM 1389 O O . ASP A 1 183 ? 10.241 12.102 -16.681 1.00 92.81 183 ASP A O 1
ATOM 1393 N N . VAL A 1 184 ? 8.547 10.766 -16.038 1.00 97.38 184 VAL A N 1
ATOM 1394 C CA . VAL A 1 184 ? 8.083 10.429 -17.395 1.00 97.38 184 VAL A CA 1
ATOM 1395 C C . VAL A 1 184 ? 7.687 11.689 -18.163 1.00 97.38 184 VAL A C 1
ATOM 1397 O O . VAL A 1 184 ? 8.155 11.887 -19.287 1.00 97.38 184 VAL A O 1
ATOM 1400 N N . ARG A 1 185 ? 6.867 12.563 -17.571 1.00 96.88 185 ARG A N 1
ATOM 1401 C CA . ARG A 1 185 ? 6.419 13.803 -18.227 1.00 96.88 185 ARG A CA 1
ATOM 1402 C C . ARG A 1 185 ? 7.569 14.743 -18.555 1.00 96.88 185 ARG A C 1
ATOM 1404 O O . ARG A 1 185 ? 7.544 15.392 -19.601 1.00 96.88 185 ARG A O 1
ATOM 1411 N N . GLU A 1 186 ? 8.556 14.817 -17.671 1.00 94.81 186 GLU A N 1
ATOM 1412 C CA . GLU A 1 186 ? 9.693 15.728 -17.786 1.00 94.81 186 GLU A CA 1
ATOM 1413 C C . GLU A 1 186 ? 10.794 15.22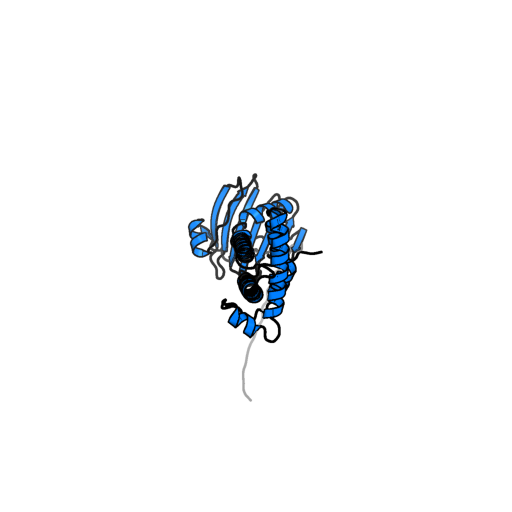0 -18.728 1.00 94.81 186 GLU A C 1
ATOM 1415 O O . GLU A 1 186 ? 11.525 16.036 -19.297 1.00 94.81 186 GLU A O 1
ATOM 1420 N N . HIS A 1 187 ? 10.921 13.902 -18.921 1.00 91.94 187 HIS A N 1
ATOM 1421 C CA . HIS A 1 187 ? 12.079 13.309 -19.607 1.00 91.94 187 HIS A CA 1
ATOM 1422 C C . HIS A 1 187 ? 11.744 12.472 -20.845 1.00 91.94 187 HIS A C 1
ATOM 1424 O O . HIS A 1 187 ? 12.623 12.257 -21.691 1.00 91.94 187 HIS A O 1
ATOM 1430 N N . TYR A 1 188 ? 10.500 12.022 -21.013 1.00 96.56 188 TYR A N 1
ATOM 1431 C CA . TYR A 1 188 ? 10.093 11.253 -22.184 1.00 96.56 188 TYR A CA 1
ATOM 1432 C C . TYR A 1 188 ? 9.194 12.072 -23.111 1.00 96.56 188 TYR A C 1
ATOM 1434 O O . TYR A 1 188 ? 8.051 12.365 -22.795 1.00 96.56 188 TYR A O 1
ATOM 1442 N N . PHE A 1 189 ? 9.686 12.403 -24.307 1.00 94.75 189 PHE A N 1
ATOM 1443 C CA . PHE A 1 189 ? 8.924 13.144 -25.318 1.00 94.75 189 PHE A CA 1
ATOM 1444 C C . PHE A 1 189 ? 8.751 12.285 -26.579 1.00 94.75 189 PHE A C 1
ATOM 1446 O O . PHE A 1 189 ? 9.694 12.198 -27.382 1.00 94.75 189 PHE A O 1
ATOM 1453 N N . PRO A 1 190 ? 7.582 11.641 -26.773 1.00 93.06 190 PRO A N 1
ATOM 1454 C CA . PRO A 1 190 ? 7.324 10.770 -27.915 1.00 93.06 190 PRO A CA 1
ATOM 1455 C C . PRO A 1 190 ? 7.632 11.438 -29.262 1.00 93.06 190 PRO A C 1
ATOM 1457 O O . PRO A 1 190 ? 7.365 12.620 -29.476 1.00 93.06 190 PRO A O 1
ATOM 1460 N N . GLY A 1 191 ? 8.211 10.677 -30.195 1.00 90.62 191 GLY A N 1
ATOM 1461 C CA . GLY A 1 191 ? 8.488 11.143 -31.561 1.00 90.62 191 GLY A CA 1
ATOM 1462 C C . GLY A 1 191 ? 9.706 12.065 -31.712 1.00 90.62 191 GLY A C 1
ATOM 1463 O O . GLY A 1 191 ? 10.018 12.487 -32.827 1.00 90.62 191 GLY A O 1
ATOM 1464 N N . THR A 1 192 ? 10.431 12.354 -30.630 1.00 90.94 192 THR A N 1
ATOM 1465 C CA . THR A 1 192 ? 11.691 13.111 -30.681 1.00 90.94 192 THR A CA 1
ATOM 1466 C C . THR A 1 192 ? 12.898 12.196 -30.918 1.00 90.94 192 THR A C 1
ATOM 1468 O O . THR A 1 192 ? 12.861 10.990 -30.654 1.00 90.94 192 THR A O 1
ATOM 1471 N N . ALA A 1 193 ? 13.997 12.749 -31.437 1.00 88.06 193 ALA A N 1
ATOM 1472 C CA . ALA A 1 193 ? 15.241 11.995 -31.577 1.00 88.06 193 ALA A CA 1
ATOM 1473 C C . ALA A 1 193 ? 15.774 11.592 -30.191 1.00 88.06 193 ALA A C 1
ATOM 1475 O O . ALA A 1 193 ? 15.926 12.444 -29.322 1.00 88.06 193 ALA A O 1
ATOM 1476 N N . GLY A 1 194 ? 16.065 10.303 -29.996 1.00 83.81 194 GLY A N 1
ATOM 1477 C CA . GLY A 1 194 ? 16.508 9.766 -28.702 1.00 83.81 194 GLY A CA 1
ATOM 1478 C C . GLY A 1 194 ? 15.377 9.355 -27.752 1.00 83.81 194 GLY A C 1
ATOM 1479 O O . GLY A 1 194 ? 15.666 8.768 -26.713 1.00 83.81 194 GLY A O 1
ATOM 1480 N N . SER A 1 195 ? 14.109 9.571 -28.128 1.00 89.69 195 SER A N 1
ATOM 1481 C CA . SER A 1 195 ? 12.943 9.184 -27.316 1.00 89.69 195 SER A CA 1
ATOM 1482 C C . SER A 1 195 ? 12.887 7.689 -26.989 1.00 89.69 195 SER A C 1
ATOM 1484 O O . SER A 1 195 ? 12.397 7.319 -25.931 1.00 89.69 195 SER A O 1
ATOM 1486 N N . SER A 1 196 ? 13.452 6.823 -27.835 1.00 91.38 196 SER A N 1
ATOM 1487 C CA . SER A 1 196 ? 13.532 5.384 -27.554 1.00 91.38 196 SER A CA 1
ATOM 1488 C C . SER A 1 196 ? 14.393 5.056 -26.330 1.00 91.38 196 SER A C 1
ATOM 1490 O O . SER A 1 196 ? 14.050 4.157 -25.571 1.00 91.38 196 SER A O 1
ATOM 1492 N N . LEU A 1 197 ? 15.505 5.775 -26.123 1.00 95.06 197 LEU A N 1
ATOM 1493 C CA . LEU A 1 197 ? 16.383 5.554 -24.971 1.00 95.06 197 LEU A CA 1
ATOM 1494 C C . LEU A 1 197 ? 15.810 6.195 -23.706 1.00 95.06 197 LEU A C 1
ATOM 1496 O O . LEU A 1 197 ? 15.864 5.576 -22.650 1.00 95.06 197 LEU A O 1
ATOM 1500 N N . SER A 1 198 ? 15.212 7.389 -23.794 1.00 96.50 198 SER A N 1
ATOM 1501 C CA . SER A 1 198 ? 14.559 7.979 -22.618 1.00 96.50 198 SER A CA 1
ATOM 1502 C C . SER A 1 198 ? 13.313 7.198 -22.193 1.00 96.50 198 SER A C 1
ATOM 1504 O O . SER A 1 198 ? 13.133 6.970 -21.001 1.00 96.50 198 SER A O 1
ATOM 1506 N N . GLY A 1 199 ? 12.520 6.689 -23.142 1.00 97.19 199 GLY A N 1
ATOM 1507 C CA . GLY A 1 199 ? 11.411 5.774 -22.856 1.00 97.19 199 GLY A CA 1
ATOM 1508 C C . GLY A 1 199 ? 11.879 4.489 -22.168 1.00 97.19 199 GLY A C 1
ATOM 1509 O O . GLY A 1 199 ? 11.292 4.081 -21.168 1.00 97.19 199 GLY A O 1
ATOM 1510 N N . ALA A 1 200 ? 12.983 3.893 -22.636 1.00 97.69 200 ALA A N 1
ATOM 1511 C CA . ALA A 1 200 ? 13.602 2.729 -21.999 1.00 97.69 200 ALA A CA 1
ATOM 1512 C C . ALA A 1 200 ? 14.094 3.019 -20.571 1.00 97.69 200 ALA A C 1
ATOM 1514 O O . ALA A 1 200 ? 13.871 2.206 -19.677 1.00 97.69 200 ALA A O 1
ATOM 1515 N N . ALA A 1 201 ? 14.708 4.182 -20.335 1.00 97.25 201 ALA A N 1
ATOM 1516 C CA . ALA A 1 201 ? 15.166 4.579 -19.006 1.00 97.25 201 ALA A CA 1
ATOM 1517 C C . ALA A 1 201 ? 13.995 4.783 -18.031 1.00 97.25 201 ALA A C 1
ATOM 1519 O O . ALA A 1 201 ? 14.038 4.282 -16.908 1.00 97.25 201 ALA A O 1
ATOM 1520 N N . CYS A 1 202 ? 12.933 5.475 -18.455 1.00 97.69 202 CYS A N 1
ATOM 1521 C CA . CYS A 1 202 ? 11.728 5.648 -17.642 1.00 97.69 202 CYS A CA 1
ATOM 1522 C C . CYS A 1 202 ? 11.052 4.302 -17.335 1.00 97.69 202 CYS A C 1
ATOM 1524 O O . CYS A 1 202 ? 10.703 4.041 -16.185 1.00 97.69 202 CYS A O 1
ATOM 1526 N N . ALA A 1 203 ? 10.931 3.422 -18.334 1.00 98.19 203 ALA A N 1
ATOM 1527 C CA . ALA A 1 203 ? 10.399 2.075 -18.147 1.00 98.19 203 ALA A CA 1
ATOM 1528 C C . ALA A 1 203 ? 11.235 1.262 -17.146 1.00 98.19 203 ALA A C 1
ATOM 1530 O O . ALA A 1 203 ? 10.684 0.624 -16.259 1.00 98.19 203 ALA A O 1
ATOM 1531 N N . ALA A 1 204 ? 12.564 1.320 -17.229 1.00 97.75 204 ALA A N 1
ATOM 1532 C CA . ALA A 1 204 ? 13.427 0.595 -16.305 1.00 97.75 204 ALA A CA 1
ATOM 1533 C C . ALA A 1 204 ? 13.303 1.088 -14.851 1.00 97.75 204 ALA A C 1
ATOM 1535 O O . ALA A 1 204 ? 13.236 0.265 -13.940 1.00 97.75 204 ALA A O 1
ATOM 1536 N N . LYS A 1 205 ? 13.203 2.408 -14.626 1.00 97.12 205 LYS A N 1
ATOM 1537 C CA . LYS A 1 205 ? 12.957 2.980 -13.287 1.00 97.12 205 LYS A CA 1
ATOM 1538 C C . LYS A 1 205 ? 11.628 2.501 -12.698 1.00 97.12 205 LYS A C 1
ATOM 1540 O O . LYS A 1 205 ? 11.583 2.111 -11.536 1.00 97.12 205 LYS A O 1
ATOM 1545 N N . LEU A 1 206 ? 10.557 2.525 -13.495 1.00 98.00 206 LEU A N 1
ATOM 1546 C CA . LEU A 1 206 ? 9.236 2.037 -13.083 1.00 98.00 206 LEU A CA 1
ATOM 1547 C C . LEU A 1 206 ? 9.259 0.535 -12.785 1.00 98.00 206 LEU A C 1
ATOM 1549 O O . LEU A 1 206 ? 8.704 0.107 -11.781 1.00 98.00 206 LEU A O 1
ATOM 1553 N N . ALA A 1 207 ? 9.950 -0.260 -13.599 1.00 97.50 207 ALA A N 1
ATOM 1554 C CA . ALA A 1 207 ? 10.060 -1.697 -13.382 1.00 97.50 207 ALA A CA 1
ATOM 1555 C C . ALA A 1 207 ? 10.836 -2.038 -12.097 1.00 97.50 207 ALA A C 1
ATOM 1557 O O . ALA A 1 207 ? 10.374 -2.858 -11.302 1.00 97.50 207 ALA A O 1
ATOM 1558 N N . ASP A 1 208 ? 11.961 -1.360 -11.838 1.00 93.38 208 ASP A N 1
ATOM 1559 C CA . ASP A 1 208 ? 12.690 -1.484 -10.571 1.00 93.38 208 ASP A CA 1
ATOM 1560 C C . ASP A 1 208 ? 11.821 -1.086 -9.383 1.00 93.38 208 ASP A C 1
ATOM 1562 O O . ASP A 1 208 ? 11.850 -1.758 -8.354 1.00 93.38 208 ASP A O 1
ATOM 1566 N N . TYR A 1 209 ? 11.025 -0.030 -9.542 1.00 90.88 209 TYR A N 1
ATOM 1567 C CA . TYR A 1 209 ? 10.102 0.438 -8.524 1.00 90.88 209 TYR A CA 1
ATOM 1568 C C . TYR A 1 209 ? 8.992 -0.571 -8.226 1.00 90.88 209 TYR A C 1
ATOM 1570 O O . TYR A 1 209 ? 8.745 -0.885 -7.063 1.00 90.88 209 TYR A O 1
ATOM 1578 N N . PHE A 1 210 ? 8.343 -1.126 -9.247 1.00 92.12 210 PHE A N 1
ATOM 1579 C CA . PHE A 1 210 ? 7.310 -2.149 -9.076 1.00 92.12 210 PHE A CA 1
ATOM 1580 C C . PHE A 1 210 ? 7.876 -3.413 -8.424 1.00 92.12 210 PHE A C 1
ATOM 1582 O O . PHE A 1 210 ? 7.265 -3.957 -7.503 1.00 92.12 210 PHE A O 1
ATOM 1589 N N . ALA A 1 211 ? 9.077 -3.832 -8.827 1.00 86.38 211 ALA A N 1
ATOM 1590 C CA . ALA A 1 211 ? 9.766 -4.971 -8.230 1.00 86.38 211 ALA A CA 1
ATOM 1591 C C . ALA A 1 211 ? 10.229 -4.690 -6.786 1.00 86.38 211 ALA A C 1
ATOM 1593 O O . ALA A 1 211 ? 10.237 -5.589 -5.949 1.00 86.38 211 ALA A O 1
ATOM 1594 N N . GLU A 1 212 ? 10.609 -3.449 -6.470 1.00 81.12 212 GLU A N 1
ATOM 1595 C CA . GLU A 1 212 ? 10.979 -3.036 -5.112 1.00 81.12 212 GLU A CA 1
ATOM 1596 C C . GLU A 1 212 ? 9.801 -3.033 -4.158 1.00 81.12 212 GLU A C 1
ATOM 1598 O O . GLU A 1 212 ? 9.902 -3.490 -3.021 1.00 81.12 212 GLU A O 1
ATOM 1603 N N . THR A 1 213 ? 8.715 -2.428 -4.616 1.00 75.94 213 THR A N 1
ATOM 1604 C CA . THR A 1 213 ? 7.630 -1.999 -3.748 1.00 75.94 213 THR A CA 1
ATOM 1605 C C . THR A 1 213 ? 6.509 -3.016 -3.655 1.00 75.94 213 THR A C 1
ATOM 1607 O O . THR A 1 213 ? 5.713 -2.946 -2.713 1.00 75.94 213 THR A O 1
ATOM 1610 N N . GLY A 1 214 ? 6.419 -3.922 -4.634 1.00 75.88 214 GLY A N 1
ATOM 1611 C CA . GLY A 1 214 ? 5.311 -4.859 -4.757 1.00 75.88 214 GLY A CA 1
ATOM 1612 C C . GLY A 1 214 ? 3.957 -4.155 -4.806 1.00 75.88 214 GLY A C 1
ATOM 1613 O O . GLY A 1 214 ? 2.985 -4.720 -4.321 1.00 75.88 214 GLY A O 1
ATOM 1614 N N . ILE A 1 215 ? 3.896 -2.908 -5.301 1.00 75.50 215 ILE A N 1
ATOM 1615 C CA . ILE A 1 215 ? 2.614 -2.232 -5.528 1.00 75.50 215 ILE A CA 1
ATOM 1616 C C . ILE A 1 215 ? 1.771 -3.101 -6.465 1.00 75.50 215 ILE A C 1
ATOM 1618 O O . ILE A 1 215 ? 2.304 -3.652 -7.427 1.00 75.50 215 ILE A O 1
ATOM 1622 N N . ASP A 1 216 ? 0.491 -3.273 -6.149 1.00 76.81 216 ASP A N 1
ATOM 1623 C CA . ASP A 1 216 ? -0.403 -4.103 -6.947 1.00 76.81 216 ASP A CA 1
ATOM 1624 C C . ASP A 1 216 ? -0.959 -3.332 -8.164 1.00 76.81 216 ASP A C 1
ATOM 1626 O O . ASP A 1 216 ? -1.026 -2.094 -8.144 1.00 76.81 216 ASP A O 1
ATOM 1630 N N . PRO A 1 217 ? -1.404 -4.040 -9.217 1.00 81.81 217 PRO A N 1
ATOM 1631 C CA . PRO A 1 217 ? -1.911 -3.411 -10.433 1.00 81.81 217 PRO A CA 1
ATOM 1632 C C . PRO A 1 217 ? -3.151 -2.524 -10.209 1.00 81.81 217 PRO A C 1
ATOM 1634 O O . PRO A 1 217 ? -3.269 -1.480 -10.850 1.00 81.81 217 PRO A O 1
ATOM 1637 N N . ASP A 1 218 ? -4.054 -2.857 -9.280 1.00 74.81 218 ASP A N 1
ATOM 1638 C CA . ASP A 1 218 ? -5.258 -2.048 -9.022 1.00 74.81 218 ASP A CA 1
ATOM 1639 C C . ASP A 1 218 ? -4.896 -0.699 -8.377 1.00 74.81 218 ASP A C 1
ATOM 1641 O O . ASP A 1 218 ? -5.444 0.351 -8.743 1.00 74.81 218 ASP A O 1
ATOM 1645 N N . SER A 1 219 ? -3.924 -0.700 -7.460 1.00 74.75 219 SER A N 1
ATOM 1646 C CA . SER A 1 219 ? -3.347 0.516 -6.881 1.00 74.75 219 SER A CA 1
ATOM 1647 C C . SER A 1 219 ? -2.644 1.370 -7.935 1.00 74.75 219 SER A C 1
ATOM 1649 O O . SER A 1 219 ? -2.829 2.590 -7.945 1.00 74.75 219 SER A O 1
ATOM 1651 N N . VAL A 1 220 ? -1.890 0.758 -8.857 1.00 87.25 220 VAL A N 1
ATOM 1652 C CA . VAL A 1 220 ? -1.268 1.466 -9.993 1.00 87.25 220 VAL A CA 1
ATOM 1653 C C . VAL A 1 220 ? -2.334 2.108 -10.881 1.00 87.25 220 VAL A C 1
ATOM 1655 O O . VAL A 1 220 ? -2.257 3.306 -11.150 1.00 87.25 220 VAL A O 1
ATOM 1658 N N . SER A 1 221 ? -3.359 1.352 -11.280 1.00 82.81 221 SER A N 1
ATOM 1659 C CA . SER A 1 221 ? -4.474 1.844 -12.101 1.00 82.81 221 SER A CA 1
ATOM 1660 C C . SER A 1 221 ? -5.190 3.027 -11.438 1.00 82.81 221 SER A C 1
ATOM 1662 O O . SER A 1 221 ? -5.405 4.076 -12.057 1.00 82.81 221 SER A O 1
ATOM 1664 N N . THR A 1 222 ? -5.488 2.912 -10.141 1.00 78.69 222 THR A N 1
ATOM 1665 C CA . THR A 1 222 ? -6.131 3.975 -9.355 1.00 78.69 222 THR A CA 1
ATOM 1666 C C . THR A 1 222 ? -5.254 5.225 -9.267 1.00 78.69 222 THR A C 1
ATOM 1668 O O . THR A 1 222 ? -5.748 6.346 -9.448 1.00 78.69 222 THR A O 1
ATOM 1671 N N . ALA A 1 223 ? -3.954 5.053 -9.014 1.00 82.00 223 ALA A N 1
ATOM 1672 C CA . ALA A 1 223 ? -2.994 6.147 -8.919 1.00 82.00 223 ALA A CA 1
ATOM 1673 C C . ALA A 1 223 ? -2.846 6.883 -10.254 1.00 82.00 223 ALA A C 1
ATOM 1675 O O . ALA A 1 223 ? -3.015 8.101 -10.295 1.00 82.00 223 ALA A O 1
ATOM 1676 N N . VAL A 1 224 ? -2.628 6.157 -11.355 1.00 91.75 224 VAL A N 1
ATOM 1677 C CA . VAL A 1 224 ? -2.491 6.743 -12.697 1.00 91.75 224 VAL A CA 1
ATOM 1678 C C . VAL A 1 224 ? -3.780 7.440 -13.129 1.00 91.75 224 VAL A C 1
ATOM 1680 O O . VAL A 1 224 ? -3.723 8.555 -13.651 1.00 91.75 224 VAL A O 1
ATOM 1683 N N . THR A 1 225 ? -4.950 6.857 -12.852 1.00 85.06 225 THR A N 1
ATOM 1684 C CA . THR A 1 225 ? -6.251 7.490 -13.133 1.00 85.06 225 THR A CA 1
ATOM 1685 C C . THR A 1 225 ? -6.405 8.805 -12.369 1.00 85.06 225 THR A C 1
ATOM 1687 O O . THR A 1 225 ? -6.799 9.820 -12.943 1.00 85.06 225 THR A O 1
ATOM 1690 N N . THR A 1 226 ? -6.059 8.812 -11.079 1.00 83.88 226 THR A N 1
ATOM 1691 C CA . THR A 1 226 ? -6.135 10.008 -10.227 1.00 83.88 226 THR A CA 1
ATOM 1692 C C . THR A 1 226 ? -5.155 11.085 -10.688 1.00 83.88 226 THR A C 1
ATOM 1694 O O . THR A 1 226 ? -5.532 12.251 -10.803 1.00 83.88 226 THR A O 1
ATOM 1697 N N . TYR A 1 227 ? -3.920 10.690 -11.001 1.00 86.75 227 TYR A N 1
ATOM 1698 C CA . TYR A 1 227 ? -2.878 11.569 -11.522 1.00 86.75 227 TYR A CA 1
ATOM 1699 C C . TYR A 1 227 ? -3.322 12.225 -12.838 1.00 86.75 227 TYR A C 1
ATOM 1701 O O . TYR A 1 227 ? -3.314 13.447 -12.968 1.00 86.75 227 TYR A O 1
ATOM 1709 N N . THR A 1 228 ? -3.814 11.420 -13.782 1.00 90.06 228 THR A N 1
ATOM 1710 C CA . THR A 1 228 ? -4.300 11.868 -15.097 1.00 90.06 228 THR A CA 1
ATOM 1711 C C . THR A 1 228 ? -5.516 12.786 -14.971 1.00 90.06 228 THR A C 1
ATOM 1713 O O . THR A 1 228 ? -5.628 13.778 -15.691 1.00 90.06 228 THR A O 1
ATOM 1716 N N . ALA A 1 229 ? -6.422 12.506 -14.027 1.00 85.56 229 ALA A N 1
ATOM 1717 C CA . ALA A 1 229 ? -7.604 13.327 -13.777 1.00 85.56 229 ALA A CA 1
ATOM 1718 C C . ALA A 1 229 ? -7.266 14.771 -13.377 1.00 85.56 229 ALA A C 1
ATOM 1720 O O . ALA A 1 229 ? -8.040 15.671 -13.713 1.00 85.56 229 ALA A O 1
ATOM 1721 N N . ALA A 1 230 ? -6.127 14.983 -12.713 1.00 87.25 230 ALA A N 1
ATOM 1722 C CA . ALA A 1 230 ? -5.666 16.286 -12.243 1.00 87.25 230 ALA A CA 1
ATOM 1723 C C . ALA A 1 230 ? -4.967 17.143 -13.318 1.00 87.25 230 ALA A C 1
ATOM 1725 O O . ALA A 1 230 ? -4.708 18.317 -13.060 1.00 87.25 230 ALA A O 1
ATOM 1726 N N . LEU A 1 231 ? -4.663 16.585 -14.495 1.00 88.69 231 LEU A N 1
ATOM 1727 C CA . LEU A 1 231 ? -4.010 17.303 -15.594 1.00 88.69 231 LEU A CA 1
ATOM 1728 C C . LEU A 1 231 ? -5.003 18.143 -16.410 1.00 88.69 231 LEU A C 1
ATOM 1730 O O . LEU A 1 231 ? -6.166 17.761 -16.580 1.00 88.69 231 LEU A O 1
ATOM 1734 N N . GLU A 1 232 ? -4.529 19.247 -16.986 1.00 94.38 232 GLU A N 1
ATOM 1735 C CA . GLU A 1 232 ? -5.284 19.994 -18.000 1.00 94.38 232 GLU A CA 1
ATOM 1736 C C . GLU A 1 232 ? -5.462 19.149 -19.279 1.00 94.38 232 GLU A C 1
ATOM 1738 O O . GLU A 1 232 ? -4.681 18.232 -19.544 1.00 94.38 232 GLU A O 1
ATOM 1743 N N . ASP A 1 233 ? -6.481 19.445 -20.091 1.00 92.12 233 ASP A N 1
ATOM 1744 C CA . ASP A 1 233 ? -6.869 18.610 -21.242 1.00 92.12 233 ASP A CA 1
ATOM 1745 C C . ASP A 1 233 ? -5.720 18.384 -22.242 1.00 92.12 233 ASP A C 1
ATOM 1747 O O . ASP A 1 233 ? -5.497 17.257 -22.689 1.00 92.12 233 ASP A O 1
ATOM 1751 N N . GLU A 1 234 ? -4.948 19.421 -22.581 1.00 92.00 234 GLU A N 1
ATOM 1752 C CA . GLU A 1 234 ? -3.811 19.273 -23.496 1.00 92.00 234 GLU A CA 1
ATOM 1753 C C . GLU A 1 234 ? -2.650 18.471 -22.887 1.00 92.00 234 GLU A C 1
ATOM 1755 O O . GLU A 1 234 ? -1.979 17.718 -23.597 1.00 92.00 234 GLU A O 1
ATOM 1760 N N . GLU A 1 235 ? -2.407 18.617 -21.583 1.00 93.69 235 GLU A N 1
ATOM 1761 C CA . GLU A 1 235 ? -1.355 17.883 -20.870 1.00 93.69 235 GLU A CA 1
ATOM 1762 C C . GLU A 1 235 ? -1.711 16.404 -20.727 1.00 93.69 235 GLU A C 1
ATOM 1764 O O . GLU A 1 235 ? -0.847 15.542 -20.878 1.00 93.69 235 GLU A O 1
ATOM 1769 N N . ARG A 1 236 ? -2.993 16.116 -20.495 1.00 94.75 236 ARG A N 1
ATOM 1770 C CA . ARG A 1 236 ? -3.554 14.771 -20.398 1.00 94.75 236 ARG A CA 1
ATOM 1771 C C . ARG A 1 236 ? -3.333 13.966 -21.674 1.00 94.75 236 ARG A C 1
ATOM 1773 O O . ARG A 1 236 ? -2.802 12.865 -21.609 1.00 94.75 236 ARG A O 1
ATOM 1780 N N . VAL A 1 237 ? -3.652 14.544 -22.835 1.00 94.44 237 VAL A N 1
ATOM 1781 C CA . VAL A 1 237 ? -3.466 13.881 -24.140 1.00 94.44 237 VAL A CA 1
ATOM 1782 C C . VAL A 1 237 ? -1.994 13.555 -24.403 1.00 94.44 237 VAL A C 1
ATOM 1784 O O . VAL A 1 237 ? -1.677 12.497 -24.947 1.00 94.44 237 VAL A O 1
ATOM 1787 N N . LEU A 1 238 ? -1.078 14.458 -24.040 1.00 95.12 238 LEU A N 1
ATOM 1788 C CA . LEU A 1 238 ? 0.354 14.185 -24.161 1.00 95.12 238 LEU A CA 1
ATOM 1789 C C . LEU A 1 238 ? 0.792 13.085 -23.187 1.00 95.12 238 LEU A C 1
ATOM 1791 O O . LEU A 1 238 ? 1.562 12.208 -23.573 1.00 95.12 238 LEU A O 1
ATOM 1795 N N . PHE A 1 239 ? 0.297 13.120 -21.952 1.00 97.06 239 PHE A N 1
ATOM 1796 C CA . PHE A 1 239 ? 0.646 12.143 -20.930 1.00 97.06 239 PHE A CA 1
ATOM 1797 C C . PHE A 1 239 ? 0.181 10.726 -21.282 1.00 97.06 239 PHE A C 1
ATOM 1799 O O . PHE A 1 239 ? 0.953 9.785 -21.132 1.00 97.06 239 PHE A O 1
ATOM 1806 N N . GLU A 1 240 ? -1.011 10.563 -21.854 1.00 95.25 240 GLU A N 1
ATOM 1807 C CA . GLU A 1 240 ? -1.491 9.269 -22.364 1.00 95.25 240 GLU A CA 1
ATOM 1808 C C . GLU A 1 240 ? -0.538 8.692 -23.430 1.00 95.25 240 GLU A C 1
ATOM 1810 O O . GLU A 1 240 ? -0.137 7.532 -23.357 1.00 95.25 240 GLU A O 1
ATOM 1815 N N . GLN A 1 241 ? -0.058 9.525 -24.363 1.00 96.00 241 GLN A N 1
ATOM 1816 C CA . GLN A 1 241 ? 0.947 9.107 -25.355 1.00 96.00 241 GLN A CA 1
ATOM 1817 C C . GLN A 1 241 ? 2.302 8.769 -24.716 1.00 96.00 241 GLN A C 1
ATOM 1819 O O . GLN A 1 241 ? 3.040 7.910 -25.214 1.00 96.00 241 GLN A O 1
ATOM 1824 N N . GLN A 1 242 ? 2.664 9.469 -23.638 1.00 97.75 242 GLN A N 1
ATOM 1825 C CA . GLN A 1 242 ? 3.871 9.181 -22.870 1.00 97.75 242 GLN A CA 1
ATOM 1826 C C . GLN A 1 242 ? 3.761 7.815 -22.176 1.00 97.75 242 GLN A C 1
ATOM 1828 O O . GLN A 1 242 ? 4.698 7.021 -22.274 1.00 97.75 242 GLN A O 1
ATOM 1833 N N . LEU A 1 243 ? 2.621 7.502 -21.554 1.00 97.38 243 LEU A N 1
ATOM 1834 C CA . LEU A 1 243 ? 2.368 6.208 -20.912 1.00 97.38 243 LEU A CA 1
ATOM 1835 C C . LEU A 1 243 ? 2.423 5.051 -21.917 1.00 97.38 243 LEU A C 1
ATOM 1837 O O . LEU A 1 243 ? 3.189 4.110 -21.705 1.00 97.38 243 LEU A O 1
ATOM 1841 N N . ASP A 1 244 ? 1.729 5.162 -23.053 1.00 96.50 244 ASP A N 1
ATOM 1842 C CA . ASP A 1 244 ? 1.773 4.163 -24.134 1.00 96.50 244 ASP A CA 1
ATOM 1843 C C . ASP A 1 244 ? 3.208 3.879 -24.600 1.00 96.50 244 ASP A C 1
ATOM 1845 O O . ASP A 1 244 ? 3.622 2.731 -24.813 1.00 96.50 244 ASP A O 1
ATOM 1849 N N . GLY A 1 245 ? 3.998 4.941 -24.757 1.00 97.44 245 GLY A N 1
ATOM 1850 C CA . GLY A 1 245 ? 5.388 4.838 -25.178 1.00 97.44 245 GLY A CA 1
ATOM 1851 C C . GLY A 1 245 ? 6.294 4.189 -24.132 1.00 97.44 245 GLY A C 1
ATOM 1852 O O . GLY A 1 245 ? 7.178 3.407 -24.491 1.00 97.44 245 GLY A O 1
ATOM 1853 N N . VAL A 1 246 ? 6.070 4.468 -22.848 1.00 98.06 246 VAL A N 1
ATOM 1854 C CA . VAL A 1 246 ? 6.806 3.848 -21.737 1.00 98.06 246 VAL A CA 1
ATOM 1855 C C . VAL A 1 246 ? 6.460 2.363 -21.614 1.00 98.06 246 VAL A C 1
ATOM 1857 O O . VAL A 1 246 ? 7.373 1.544 -21.533 1.00 98.06 246 VAL A O 1
ATOM 1860 N N . VAL A 1 247 ? 5.184 1.981 -21.713 1.00 97.38 247 VAL A N 1
ATOM 1861 C CA . VAL A 1 247 ? 4.752 0.567 -21.710 1.00 97.38 247 VAL A CA 1
ATOM 1862 C C . VAL A 1 247 ? 5.322 -0.190 -22.917 1.00 97.38 247 VAL A C 1
ATOM 1864 O O . VAL A 1 247 ? 5.846 -1.303 -22.793 1.00 97.38 247 VAL A O 1
ATOM 1867 N N . SER A 1 248 ? 5.322 0.440 -24.094 1.00 96.06 248 SER A N 1
ATOM 1868 C CA . SER A 1 248 ? 5.978 -0.109 -25.288 1.00 96.06 248 SER A CA 1
ATOM 1869 C C . SER A 1 248 ? 7.488 -0.279 -25.087 1.00 96.06 248 SER A C 1
ATOM 1871 O O . SER A 1 248 ? 8.073 -1.272 -25.524 1.00 96.06 248 SER A O 1
ATOM 1873 N N . SER A 1 249 ? 8.130 0.665 -24.396 1.00 97.50 249 SER A N 1
ATOM 1874 C CA . SER A 1 249 ? 9.559 0.600 -24.076 1.00 97.50 249 SER A CA 1
ATOM 1875 C C . SER A 1 249 ? 9.868 -0.513 -23.078 1.00 97.50 249 SER A C 1
ATOM 1877 O O . SER A 1 249 ? 10.849 -1.226 -23.277 1.00 97.50 249 SER A O 1
ATOM 1879 N N . PHE A 1 250 ? 9.013 -0.733 -22.073 1.00 97.75 250 PHE A N 1
ATOM 1880 C CA . PHE A 1 250 ? 9.118 -1.873 -21.157 1.00 97.75 250 PHE A CA 1
ATOM 1881 C C . PHE A 1 250 ? 9.082 -3.208 -21.915 1.00 97.75 250 PHE A C 1
ATOM 1883 O O . PHE A 1 250 ? 9.935 -4.074 -21.709 1.00 97.75 250 PHE A O 1
ATOM 1890 N N . THR A 1 251 ? 8.164 -3.340 -22.876 1.00 95.88 251 THR A N 1
ATOM 1891 C CA . THR A 1 251 ? 8.092 -4.517 -23.759 1.00 95.88 251 THR A CA 1
ATOM 1892 C C . THR A 1 251 ? 9.387 -4.699 -24.562 1.00 95.88 251 THR A C 1
ATOM 1894 O O . THR A 1 251 ? 9.864 -5.817 -24.741 1.00 95.88 251 THR A O 1
ATOM 1897 N N . ALA A 1 252 ? 9.997 -3.608 -25.034 1.00 95.81 252 ALA A N 1
ATOM 1898 C CA . ALA A 1 252 ? 11.235 -3.665 -25.809 1.00 95.81 252 ALA A CA 1
ATOM 1899 C C . ALA A 1 252 ? 12.463 -4.062 -24.968 1.00 95.81 252 ALA A C 1
ATOM 1901 O O . ALA A 1 252 ? 13.281 -4.855 -25.433 1.00 95.81 252 ALA A O 1
ATOM 1902 N N . ILE A 1 253 ? 12.604 -3.541 -23.744 1.00 96.44 253 ILE A N 1
ATOM 1903 C CA . ILE A 1 253 ? 13.760 -3.836 -22.874 1.00 96.44 253 ILE A CA 1
ATOM 1904 C C . ILE A 1 253 ? 13.691 -5.228 -22.228 1.00 96.44 253 ILE A C 1
ATOM 1906 O O . ILE A 1 253 ? 14.720 -5.759 -21.810 1.00 96.44 253 ILE A O 1
ATOM 1910 N N . THR A 1 254 ? 12.505 -5.836 -22.169 1.00 95.31 254 THR A N 1
ATOM 1911 C CA . THR A 1 254 ? 12.297 -7.206 -21.665 1.00 95.31 254 THR A CA 1
ATOM 1912 C C . THR A 1 254 ? 12.331 -8.273 -22.765 1.00 95.31 254 THR A C 1
ATOM 1914 O O . THR A 1 254 ? 12.483 -9.457 -22.467 1.00 95.31 254 THR A O 1
ATOM 1917 N N . ALA A 1 255 ? 12.236 -7.878 -24.038 1.00 94.25 255 ALA A N 1
ATOM 1918 C CA . ALA A 1 255 ? 12.350 -8.781 -25.180 1.00 94.25 255 ALA A CA 1
ATOM 1919 C C . ALA A 1 255 ? 13.794 -9.264 -25.426 1.00 94.25 255 ALA A C 1
ATOM 1921 O O . ALA A 1 255 ? 14.769 -8.735 -24.887 1.00 94.25 255 ALA A O 1
ATOM 1922 N N . GLU A 1 256 ? 13.946 -10.267 -26.297 1.00 92.88 256 GLU A N 1
ATOM 1923 C CA . GLU A 1 256 ? 15.261 -10.752 -26.734 1.00 92.88 256 GLU A CA 1
ATOM 1924 C C . GLU A 1 256 ? 16.095 -9.605 -27.339 1.00 92.88 256 GLU A C 1
ATOM 1926 O O . GLU A 1 256 ? 15.658 -8.919 -28.264 1.00 92.88 256 GLU A O 1
ATOM 1931 N N . GLY A 1 257 ? 17.304 -9.393 -26.808 1.00 88.50 257 GLY A N 1
ATOM 1932 C CA . GLY A 1 257 ? 18.185 -8.284 -27.195 1.00 88.50 257 GLY A CA 1
ATOM 1933 C C . GLY A 1 257 ? 17.901 -6.950 -26.488 1.00 88.50 257 GLY A C 1
ATOM 1934 O O . GLY A 1 257 ? 18.644 -5.990 -26.698 1.00 88.50 257 GLY A O 1
ATOM 1935 N N . GLY A 1 258 ? 16.887 -6.888 -25.619 1.00 91.75 258 GLY A N 1
ATOM 1936 C CA . GLY A 1 258 ? 16.540 -5.704 -24.827 1.00 91.75 258 GLY A CA 1
ATOM 1937 C C . GLY A 1 258 ? 17.642 -5.248 -23.863 1.00 91.75 258 GLY A C 1
ATOM 1938 O O . GLY A 1 258 ? 17.764 -4.055 -23.595 1.00 91.75 258 GLY A O 1
ATOM 1939 N N . GLU A 1 259 ? 18.522 -6.159 -23.436 1.00 91.69 259 GLU A N 1
ATOM 1940 C CA . GLU A 1 259 ? 19.706 -5.859 -22.613 1.00 91.69 259 GLU A CA 1
ATOM 1941 C C . GLU A 1 259 ? 20.615 -4.779 -23.229 1.00 91.69 259 GLU A C 1
ATOM 1943 O O . GLU A 1 259 ? 21.175 -3.956 -22.507 1.00 91.69 259 GLU A O 1
ATOM 1948 N N . GLY A 1 260 ? 20.720 -4.730 -24.563 1.00 93.06 260 GLY A N 1
ATOM 1949 C CA . GLY A 1 260 ? 21.496 -3.701 -25.258 1.00 93.06 260 GLY A CA 1
ATOM 1950 C C . GLY A 1 260 ? 20.837 -2.326 -25.172 1.00 93.06 260 GLY A C 1
ATOM 1951 O O . GLY A 1 260 ? 21.513 -1.328 -24.941 1.00 93.06 260 GLY A O 1
ATOM 1952 N N . ILE A 1 261 ? 19.506 -2.277 -25.282 1.00 94.00 261 ILE A N 1
ATOM 1953 C CA . ILE A 1 261 ? 18.736 -1.038 -25.119 1.00 94.00 261 ILE A CA 1
ATOM 1954 C C . ILE A 1 261 ? 18.888 -0.522 -23.685 1.00 94.00 261 ILE A C 1
ATOM 1956 O O . ILE A 1 261 ? 19.102 0.672 -23.485 1.00 94.00 261 ILE A O 1
ATOM 1960 N N . LEU A 1 262 ? 18.821 -1.417 -22.697 1.00 93.44 262 LEU A N 1
ATOM 1961 C CA . LEU A 1 262 ? 18.985 -1.068 -21.288 1.00 93.44 262 LEU A CA 1
ATOM 1962 C C . LEU A 1 262 ? 20.399 -0.542 -20.996 1.00 93.44 262 LEU A C 1
ATOM 1964 O O . LEU A 1 262 ? 20.545 0.479 -20.330 1.00 93.44 262 LEU A O 1
ATOM 1968 N N . ALA A 1 263 ? 21.434 -1.172 -21.558 1.00 93.50 263 ALA A N 1
ATOM 1969 C CA . ALA A 1 263 ? 22.812 -0.700 -21.430 1.00 93.50 263 ALA A CA 1
ATOM 1970 C C . ALA A 1 263 ? 23.019 0.711 -22.018 1.00 93.50 263 ALA A C 1
ATOM 1972 O O . ALA A 1 263 ? 23.779 1.507 -21.465 1.00 93.50 263 ALA A O 1
ATOM 1973 N N . ASP A 1 264 ? 22.319 1.035 -23.106 1.00 94.44 264 ASP A N 1
ATOM 1974 C CA . ASP A 1 264 ? 22.453 2.313 -23.808 1.00 94.44 264 ASP A CA 1
ATOM 1975 C C . ASP A 1 264 ? 21.537 3.421 -23.250 1.00 94.44 264 ASP A C 1
ATOM 1977 O O . ASP A 1 264 ? 21.761 4.602 -23.529 1.00 94.44 264 ASP A O 1
ATOM 1981 N N . CYS A 1 265 ? 20.510 3.083 -22.459 1.00 91.50 265 CYS A N 1
ATOM 1982 C CA . CYS A 1 265 ? 19.517 4.054 -21.977 1.00 91.50 265 CYS A CA 1
ATOM 1983 C C . CYS A 1 265 ? 20.017 4.961 -20.841 1.00 91.50 265 CYS A C 1
ATOM 1985 O O . CYS A 1 265 ? 19.374 5.958 -20.516 1.00 91.50 265 CYS A O 1
ATOM 1987 N N . GLY A 1 266 ? 21.182 4.654 -20.259 1.00 88.44 266 GLY A N 1
ATOM 1988 C CA . GLY A 1 266 ? 21.807 5.475 -19.220 1.00 88.44 266 GLY A CA 1
ATOM 1989 C C . GLY A 1 266 ? 21.219 5.295 -17.817 1.00 88.44 266 GLY A C 1
ATOM 1990 O O . GLY A 1 266 ? 21.522 6.101 -16.937 1.00 88.44 266 GLY A O 1
ATOM 1991 N N . TYR A 1 267 ? 20.416 4.251 -17.597 1.00 91.69 267 TYR A N 1
ATOM 1992 C CA . TYR A 1 267 ? 19.942 3.825 -16.281 1.00 91.69 267 TYR A CA 1
ATOM 1993 C C . TYR A 1 267 ? 20.447 2.413 -15.960 1.00 91.69 267 TYR A C 1
ATOM 1995 O O . TYR A 1 267 ? 20.318 1.501 -16.773 1.00 91.69 267 TYR A O 1
ATOM 2003 N N . GLU A 1 268 ? 21.028 2.237 -14.773 1.00 92.62 268 GLU A N 1
ATOM 2004 C CA . GLU A 1 268 ? 21.504 0.941 -14.286 1.00 92.62 268 GLU A CA 1
ATOM 2005 C C . GLU A 1 268 ? 20.402 0.284 -13.450 1.00 92.62 268 GLU A C 1
ATOM 2007 O O . GLU A 1 268 ? 20.199 0.647 -12.292 1.00 92.62 268 GLU A O 1
ATOM 2012 N N . ALA A 1 269 ? 19.673 -0.653 -14.061 1.00 91.94 269 ALA A N 1
ATOM 2013 C CA . ALA A 1 269 ? 18.572 -1.345 -13.402 1.00 91.94 269 ALA A CA 1
ATOM 2014 C C . ALA A 1 269 ? 19.073 -2.266 -12.279 1.00 91.94 269 ALA A C 1
ATOM 2016 O O . ALA A 1 269 ? 19.876 -3.173 -12.508 1.00 91.94 269 ALA A O 1
ATOM 2017 N N . ALA A 1 270 ? 18.563 -2.058 -11.070 1.00 90.44 270 ALA A N 1
ATOM 2018 C CA . ALA A 1 270 ? 18.938 -2.778 -9.862 1.00 90.44 270 ALA A CA 1
ATOM 2019 C C . ALA A 1 270 ? 18.295 -4.169 -9.762 1.00 90.44 270 ALA A C 1
ATOM 2021 O O . ALA A 1 270 ? 18.854 -5.047 -9.101 1.00 90.44 270 ALA A O 1
ATOM 2022 N N . ARG A 1 271 ? 17.130 -4.378 -10.389 1.00 89.56 271 ARG A N 1
ATOM 2023 C CA . ARG A 1 271 ? 16.363 -5.635 -10.318 1.00 89.56 271 ARG A CA 1
ATOM 2024 C C . ARG A 1 271 ? 16.191 -6.337 -11.660 1.00 89.56 271 ARG A C 1
ATOM 2026 O O . ARG A 1 271 ? 15.424 -7.287 -11.758 1.00 89.56 271 ARG A O 1
ATOM 2033 N N . TYR A 1 272 ? 16.934 -5.929 -12.685 1.00 90.44 272 TYR A N 1
ATOM 2034 C CA . TYR A 1 272 ? 16.932 -6.653 -13.951 1.00 90.44 272 TYR A CA 1
ATOM 2035 C C . TYR A 1 272 ? 17.582 -8.048 -13.800 1.00 90.44 272 TYR A C 1
ATOM 2037 O O . TYR A 1 272 ? 18.678 -8.151 -13.240 1.00 90.44 272 TYR A O 1
ATOM 2045 N N . PRO A 1 273 ? 16.982 -9.124 -14.345 1.00 93.06 273 PRO A N 1
ATOM 2046 C CA . PRO A 1 273 ? 15.716 -9.149 -15.080 1.00 93.06 273 PRO A CA 1
ATOM 2047 C C . PRO A 1 273 ? 14.490 -9.147 -14.151 1.00 93.06 273 PRO A C 1
ATOM 2049 O O . PRO A 1 273 ? 14.411 -9.965 -13.235 1.00 93.06 273 PRO A O 1
ATOM 2052 N N . TRP A 1 274 ? 13.505 -8.290 -14.448 1.00 94.62 274 TRP A N 1
ATOM 2053 C CA . TRP A 1 274 ? 12.206 -8.271 -13.761 1.00 94.62 274 TRP A CA 1
ATOM 2054 C C . TRP A 1 274 ? 11.390 -9.489 -14.202 1.00 94.62 274 TRP A C 1
ATOM 2056 O O . TRP A 1 274 ? 10.854 -9.526 -15.310 1.00 94.62 274 TRP A O 1
ATOM 2066 N N . THR A 1 275 ? 11.373 -10.527 -13.371 1.00 85.56 275 THR A N 1
ATOM 2067 C CA . THR A 1 275 ? 10.719 -11.817 -13.673 1.00 85.56 275 THR A CA 1
ATOM 2068 C C . THR A 1 275 ? 9.412 -12.004 -12.912 1.00 85.56 275 THR A C 1
ATOM 2070 O O . THR A 1 275 ? 8.687 -12.970 -13.141 1.00 85.56 275 THR A O 1
ATOM 2073 N N . GLU A 1 276 ? 9.110 -11.077 -12.013 1.00 82.12 276 GLU A N 1
ATOM 2074 C CA . GLU A 1 276 ? 7.904 -11.023 -11.215 1.00 82.12 276 GLU A CA 1
ATOM 2075 C C . GLU A 1 276 ? 6.699 -10.683 -12.105 1.00 82.12 276 GLU A C 1
ATOM 2077 O O . GLU A 1 276 ? 6.673 -9.641 -12.761 1.00 82.12 276 GLU A O 1
ATOM 2082 N N . GLU A 1 277 ? 5.676 -11.545 -12.094 1.00 80.38 277 GLU A N 1
ATOM 2083 C CA . GLU A 1 277 ? 4.420 -11.345 -12.842 1.00 80.38 277 GLU A CA 1
ATOM 2084 C C . GLU A 1 277 ? 3.784 -9.982 -12.515 1.00 80.38 277 GLU A C 1
ATOM 2086 O O . GLU A 1 277 ? 3.415 -9.237 -13.422 1.00 80.38 277 GLU A O 1
ATOM 2091 N N . ASN A 1 278 ? 3.835 -9.586 -11.235 1.00 83.88 278 ASN A N 1
ATOM 2092 C CA . ASN A 1 278 ? 3.346 -8.296 -10.748 1.00 83.88 278 ASN A CA 1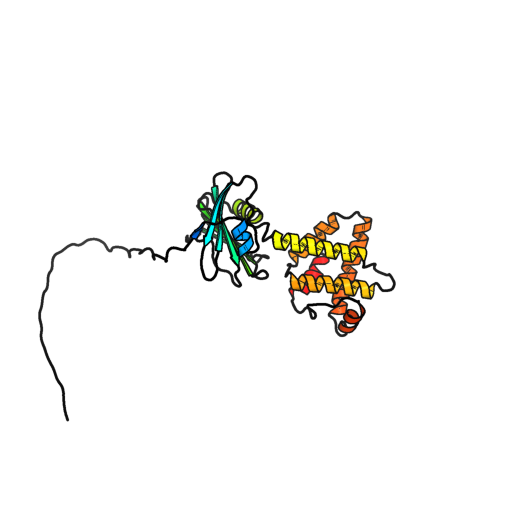
ATOM 2093 C C . ASN A 1 278 ? 3.922 -7.085 -11.503 1.00 83.88 278 ASN A C 1
ATOM 2095 O O . ASN A 1 278 ? 3.213 -6.110 -11.728 1.00 83.88 278 ASN A O 1
ATOM 2099 N N . VAL A 1 279 ? 5.197 -7.125 -11.909 1.00 93.56 279 VAL A N 1
ATOM 2100 C CA . VAL A 1 279 ? 5.828 -5.998 -12.619 1.00 93.56 279 VAL A CA 1
ATOM 2101 C C . VAL A 1 279 ? 5.173 -5.812 -13.982 1.00 93.56 279 VAL A C 1
ATOM 2103 O O . VAL A 1 279 ? 4.820 -4.691 -14.342 1.00 93.56 279 VAL A O 1
ATOM 2106 N N . SER A 1 280 ? 4.957 -6.905 -14.717 1.00 94.12 280 SER A N 1
ATOM 2107 C CA . SER A 1 280 ? 4.295 -6.849 -16.024 1.00 94.12 280 SER A CA 1
ATOM 2108 C C . SER A 1 280 ? 2.839 -6.400 -15.898 1.00 94.12 280 SER A C 1
ATOM 2110 O O . SER A 1 280 ? 2.402 -5.542 -16.666 1.00 94.12 280 SER A O 1
ATOM 2112 N N . ASP A 1 281 ? 2.118 -6.906 -14.897 1.00 93.44 281 ASP A N 1
ATOM 2113 C CA . ASP A 1 281 ? 0.725 -6.526 -14.650 1.00 93.44 281 ASP A CA 1
ATOM 2114 C C . ASP A 1 281 ? 0.586 -5.048 -14.254 1.00 93.44 281 ASP A C 1
ATOM 2116 O O . ASP A 1 281 ? -0.345 -4.378 -14.698 1.00 93.44 281 ASP A O 1
ATOM 2120 N N . CYS A 1 282 ? 1.543 -4.493 -13.502 1.00 95.06 282 CYS A N 1
ATOM 2121 C CA . CYS A 1 282 ? 1.579 -3.063 -13.190 1.00 95.06 282 CYS A CA 1
ATOM 2122 C C . CYS A 1 282 ? 1.711 -2.199 -14.452 1.00 95.06 282 CYS A C 1
ATOM 2124 O O . CYS A 1 282 ? 1.002 -1.204 -14.578 1.00 95.06 282 CYS A O 1
ATOM 2126 N N . PHE A 1 283 ? 2.556 -2.581 -15.420 1.00 97.12 283 PHE A N 1
ATOM 2127 C CA . PHE A 1 283 ? 2.645 -1.860 -16.699 1.00 97.12 283 PHE A CA 1
ATOM 2128 C C . PHE A 1 283 ? 1.347 -1.931 -17.506 1.00 97.12 283 PHE A C 1
ATOM 2130 O O . PHE A 1 283 ? 0.982 -0.946 -18.144 1.00 97.12 283 PHE A O 1
ATOM 2137 N N . VAL A 1 284 ? 0.635 -3.060 -17.470 1.00 95.19 284 VAL A N 1
ATOM 2138 C CA . VAL A 1 284 ? -0.691 -3.172 -18.097 1.00 95.19 284 VAL A CA 1
ATOM 2139 C C . VAL A 1 284 ? -1.687 -2.242 -17.401 1.00 95.19 284 VAL A C 1
ATOM 2141 O O . VAL A 1 284 ? -2.395 -1.491 -18.067 1.00 95.19 284 VAL A O 1
ATOM 2144 N N . ALA A 1 285 ? -1.697 -2.228 -16.068 1.00 93.00 285 ALA A N 1
ATOM 2145 C CA . ALA A 1 285 ? -2.589 -1.384 -15.283 1.00 93.00 285 ALA A CA 1
ATOM 2146 C C . ALA A 1 285 ? -2.365 0.124 -15.475 1.00 93.00 285 ALA A C 1
ATOM 2148 O O . ALA A 1 285 ? -3.311 0.897 -15.323 1.00 93.00 285 ALA A O 1
ATOM 2149 N N . MET A 1 286 ? -1.156 0.557 -15.854 1.00 95.38 286 MET A N 1
ATOM 2150 C CA . MET A 1 286 ? -0.878 1.965 -16.172 1.00 95.38 286 MET A CA 1
ATOM 2151 C C . MET A 1 286 ? -1.712 2.502 -17.345 1.00 95.38 286 MET A C 1
ATOM 2153 O O . MET A 1 286 ? -1.934 3.707 -17.407 1.00 95.38 286 MET A O 1
ATOM 2157 N N . LEU A 1 287 ? -2.173 1.649 -18.266 1.00 91.75 287 LEU A N 1
ATOM 2158 C CA . LEU A 1 287 ? -2.996 2.074 -19.408 1.00 91.75 287 LEU A CA 1
ATOM 2159 C C . LEU A 1 287 ? -4.498 2.134 -19.084 1.00 91.75 287 LEU A C 1
ATOM 2161 O O . LEU A 1 287 ? -5.284 2.602 -19.903 1.00 91.75 287 LEU A O 1
ATOM 2165 N N . GLY A 1 288 ? -4.897 1.700 -17.884 1.00 75.44 288 GLY A N 1
ATOM 2166 C CA . GLY A 1 288 ? -6.296 1.563 -17.494 1.00 75.44 288 GLY A CA 1
ATOM 2167 C C . GLY A 1 288 ? -6.964 0.310 -18.073 1.00 75.44 288 GLY A C 1
ATOM 2168 O O . GLY A 1 288 ? -6.416 -0.404 -18.911 1.00 75.44 288 GLY A O 1
ATOM 2169 N N . SER A 1 289 ? -8.161 0.005 -17.575 1.00 51.91 289 SER A N 1
ATOM 2170 C CA . SER A 1 289 ? -9.041 -1.010 -18.164 1.00 51.91 289 SER A CA 1
ATOM 2171 C C . SER A 1 289 ? -9.947 -0.331 -19.191 1.00 51.91 289 SER A C 1
ATOM 2173 O O . SER A 1 289 ? -10.634 0.623 -18.825 1.00 51.91 289 SER A O 1
ATOM 2175 N N . ASP A 1 290 ? -9.946 -0.808 -20.439 1.00 40.12 290 ASP A N 1
ATOM 2176 C CA . ASP A 1 290 ? -10.980 -0.462 -21.432 1.00 40.12 290 ASP A CA 1
ATOM 2177 C C . ASP A 1 290 ? -12.409 -0.732 -20.908 1.00 40.12 290 ASP A C 1
ATOM 2179 O O . ASP A 1 290 ? -12.620 -1.771 -20.230 1.00 40.12 290 ASP A O 1
#

Foldseek 3Di:
DDDDDDDDDDDDDDDDDDDDDDDDDPDPDPPPDPPQPKDWDDQVVCCVPVVFGQDAPVQKDWPTWTWRDDPWIKTWTWIDDPNFIKIKIKTQALDDDDPQPDDDDFPDWDFDPPQFRWIWTHDAQAKIKIWGHHNLRRMIMMMITGGGDDPVVNVVRCCRRCCCVCCVLLVVLLVVVLVLLVQLLVQAQPPDVCNLLSLLQSLLVLLLSCVNRVDALVSLLVSLVVSLVPDDPVSSVRSLVSLVSSLVSNVQLQDVVSVVSNVPSPDDRPDPPSPDPRSNSNSVSSNPDD

Sequence (290 aa):
MKHIAKIFCLLLALVLLAGCGRTAAPTNEPTTGMPNPQKESSESEILTRFGTVMRLPEGGLVDDYFIIEGENSVAEMRFTLNGSNYIARFMPAAEYADISGMHYEWQHTETANDLYNTTLRYNDGAQGVIDLFDAHLGLICSLSTDSGADPDTLRSVAKEVFSPVTDGFGSGRVDGLNALLDDVREHYFPGTAGSSLSGAACAAKLADYFAETGIDPDSVSTAVTTYTAALEDEERVLFEQQLDGVVSSFTAITAEGGEGILADCGYEAARYPWTEENVSDCFVAMLGSD

Radius of gyration: 29.4 Å; chains: 1; bounding box: 50×94×82 Å

pLDDT: mean 81.76, std 20.4, range [29.39, 98.38]